Protein AF-A0A940CRK4-F1 (afdb_monomer_lite)

Sequence (196 aa):
MIDFNNLASCEKRSLTTFCDRAKALMSRRMLKNGLPKIELKETISLNPPTFECEATLPDEEEFRSFLIDLRTFISEKEPNYFYKVYNILHRKLNDKALKDKLVLVRKEFSQALKQGPISIINGTKKYTPKYIINLYLNGRYFHDDEEKRIELEELEHSLGGEAELKFIFHECARKLIKCIYILHQLIRENVNNLGF

Foldseek 3Di:
DFELVPDDPLLLQLLLVLLVLLVVLCPQPCNVVHNDDWDWDWDADVVVGDIDIDIDAPDPVSVLVNLVSLVLCCDPVHSNPVVNLLVSCLVRDPDPVVNVVSVVLVVLLVCLQADFPDWDDDPPDTQGLVNLSVLCDCCPRDPVPVVSVVVNVVSQVVVVHCSVSSNRNSRSVVSSSVSSVVSSVSCVVPYPPSPD

Radius of gyration: 19.23 Å; chains: 1; bounding box: 53×34×54 Å

Secondary structure (DSSP, 8-state):
-EEGGGS-HHHHHHHHHHHHHHHHHHTSHHHHT-SPP-EEEEEEEETTEEEEEEEE---HHHHHHHHHHHHHHH-TTSTT-HHHHHHHHHHH---HHHHHHHHHHHHHHHHHHH--SS-EEETTEEE-HHHHHHHIIIIIISS--HHHHHHHHHHHHHHTSSHHHHHHHHHHHHHHHHHHHHHHHHHHHHEETS--

Structure (mmCIF, N/CA/C/O backbone):
data_AF-A0A940CRK4-F1
#
_entry.id   AF-A0A940CRK4-F1
#
loop_
_atom_site.group_PDB
_atom_site.id
_atom_site.type_symbol
_atom_site.label_atom_id
_atom_site.label_alt_id
_atom_site.label_comp_id
_atom_site.label_asym_id
_atom_site.label_entity_id
_atom_site.label_seq_id
_atom_site.pdbx_PDB_ins_code
_atom_site.Cartn_x
_atom_site.Cartn_y
_atom_site.Cartn_z
_atom_site.occupancy
_atom_site.B_iso_or_equiv
_atom_site.auth_seq_id
_atom_site.auth_comp_id
_atom_site.auth_asym_id
_atom_site.auth_atom_id
_atom_site.pdbx_PDB_model_num
ATOM 1 N N . MET A 1 1 ? -8.865 -2.415 25.322 1.00 81.38 1 MET A N 1
ATOM 2 C CA . MET A 1 1 ? -9.887 -2.638 24.278 1.00 81.38 1 MET A CA 1
ATOM 3 C C . MET A 1 1 ? -10.569 -1.327 23.925 1.00 81.38 1 MET A C 1
ATOM 5 O O . MET A 1 1 ? -10.722 -0.477 24.794 1.00 81.38 1 MET A O 1
ATOM 9 N N . ILE A 1 2 ? -10.939 -1.174 22.659 1.00 87.50 2 ILE A N 1
ATOM 10 C CA . ILE A 1 2 ? -11.740 -0.088 22.098 1.00 87.50 2 ILE A CA 1
ATOM 11 C C . ILE A 1 2 ? -13.183 -0.590 22.026 1.00 87.50 2 ILE A C 1
ATOM 13 O O . ILE A 1 2 ? -13.457 -1.609 21.394 1.00 87.50 2 ILE A O 1
ATOM 17 N N . ASP A 1 3 ? -14.108 0.132 22.650 1.00 86.56 3 ASP A N 1
ATOM 18 C CA . ASP A 1 3 ? -15.533 -0.108 22.442 1.00 86.56 3 ASP A CA 1
ATOM 19 C C . ASP A 1 3 ? -15.970 0.553 21.130 1.00 86.56 3 ASP A C 1
ATOM 21 O O . ASP A 1 3 ? -15.962 1.784 21.013 1.00 86.56 3 ASP A O 1
ATOM 25 N N . PHE A 1 4 ? -16.336 -0.262 20.138 1.00 84.25 4 PHE A N 1
ATOM 26 C CA . PHE A 1 4 ? -16.783 0.224 18.837 1.00 84.25 4 PHE A CA 1
ATOM 27 C C . PHE A 1 4 ? -17.996 1.141 18.948 1.00 84.25 4 PHE A C 1
ATOM 29 O O . PHE A 1 4 ? -18.078 2.117 18.204 1.00 84.25 4 PHE A O 1
ATOM 36 N N . ASN A 1 5 ? -18.907 0.892 19.892 1.00 84.38 5 ASN A N 1
ATOM 37 C CA . ASN A 1 5 ? -20.134 1.674 20.025 1.00 84.38 5 ASN A CA 1
ATOM 38 C C . ASN A 1 5 ? -19.855 3.136 20.399 1.00 84.38 5 ASN A C 1
ATOM 40 O O . ASN A 1 5 ? -20.577 4.018 19.928 1.00 84.38 5 ASN A O 1
ATOM 44 N N . ASN A 1 6 ? -18.746 3.390 21.099 1.00 90.62 6 ASN A N 1
ATOM 45 C CA . ASN A 1 6 ? -18.288 4.717 21.524 1.00 90.62 6 ASN A CA 1
ATOM 46 C C . ASN A 1 6 ? -17.441 5.455 20.469 1.00 90.62 6 ASN A C 1
ATOM 48 O O . ASN A 1 6 ? -16.880 6.522 20.741 1.00 90.62 6 ASN A O 1
ATOM 52 N N . LEU A 1 7 ? -17.295 4.893 19.267 1.00 92.19 7 LEU A N 1
ATOM 53 C CA . LEU A 1 7 ? -16.639 5.562 18.147 1.00 92.19 7 LEU A CA 1
ATOM 54 C C . LEU A 1 7 ? -17.620 6.453 17.380 1.00 92.19 7 LEU A C 1
ATOM 56 O O . LEU A 1 7 ? -18.800 6.125 17.224 1.00 92.19 7 LEU A O 1
ATOM 60 N N . ALA A 1 8 ? -17.114 7.560 16.835 1.00 95.38 8 ALA A N 1
ATOM 61 C CA . ALA A 1 8 ? -17.898 8.396 15.933 1.00 95.38 8 ALA A CA 1
ATOM 62 C C . ALA A 1 8 ? -18.259 7.614 14.656 1.00 95.38 8 ALA A C 1
ATOM 64 O O . ALA A 1 8 ? -17.493 6.762 14.201 1.00 95.38 8 ALA A O 1
ATOM 65 N N . SER A 1 9 ? -19.391 7.930 14.019 1.00 93.75 9 SER A N 1
ATOM 66 C CA . SER A 1 9 ? -19.871 7.206 12.827 1.00 93.75 9 SER A CA 1
ATOM 67 C C . SER A 1 9 ? -18.843 7.159 11.688 1.00 93.75 9 SER A C 1
ATOM 69 O O . SER A 1 9 ? -18.714 6.149 10.997 1.00 93.75 9 SER A O 1
ATOM 71 N N . CYS A 1 10 ? -18.054 8.223 11.516 1.00 94.44 10 CYS A N 1
ATOM 72 C CA . CYS A 1 10 ? -16.977 8.263 10.528 1.00 94.44 10 CYS A CA 1
ATOM 73 C C . CYS A 1 10 ? -15.798 7.339 10.884 1.00 94.44 10 CYS A C 1
ATOM 75 O O . CYS A 1 10 ? -15.226 6.721 9.987 1.00 94.44 10 CYS A O 1
ATOM 77 N N . GLU A 1 11 ? -15.459 7.200 12.170 1.00 95.69 11 GLU A N 1
ATOM 78 C CA . GLU A 1 11 ? -14.431 6.270 12.650 1.00 95.69 11 GLU A CA 1
ATOM 79 C C . GLU A 1 11 ? -14.898 4.824 12.456 1.00 95.69 11 GLU A C 1
ATOM 81 O O . GLU A 1 11 ? -14.157 4.018 11.893 1.00 95.69 11 GLU A O 1
ATOM 86 N N . LYS A 1 12 ? -16.152 4.526 12.831 1.00 94.81 12 LYS A N 1
ATOM 87 C CA . LYS A 1 12 ? -16.793 3.218 12.618 1.00 94.81 12 LYS A CA 1
ATOM 88 C C . LYS A 1 12 ? -16.721 2.797 11.152 1.00 94.81 12 LYS A C 1
ATOM 90 O O . LYS A 1 12 ? -16.239 1.707 10.840 1.00 94.81 12 LYS A O 1
ATOM 95 N N . ARG A 1 13 ? -17.128 3.695 10.246 1.00 95.06 13 ARG A N 1
ATOM 96 C CA . ARG A 1 13 ? -17.063 3.476 8.794 1.00 95.06 13 ARG A CA 1
ATOM 97 C C . ARG A 1 13 ? -15.635 3.210 8.325 1.00 95.06 13 ARG A C 1
ATOM 99 O O . ARG A 1 13 ? -15.428 2.282 7.548 1.00 95.06 13 ARG A O 1
ATOM 106 N N . SER A 1 14 ? -14.660 3.995 8.784 1.00 96.31 14 SER A N 1
ATOM 107 C CA . SER A 1 14 ? -13.254 3.818 8.408 1.00 96.31 14 SER A CA 1
ATOM 108 C C . SER A 1 14 ? -12.688 2.467 8.850 1.00 96.31 14 SER A C 1
ATOM 110 O O . SER A 1 14 ? -12.066 1.793 8.033 1.00 96.31 14 SER A O 1
ATOM 112 N N . LEU A 1 15 ? -12.927 2.048 10.098 1.00 96.50 15 LEU A N 1
ATOM 113 C CA . LEU A 1 15 ? -12.447 0.755 10.603 1.00 96.50 15 LEU A CA 1
ATOM 114 C C . LEU A 1 15 ? -13.103 -0.421 9.872 1.00 96.50 15 LEU A C 1
ATOM 116 O O . LEU A 1 15 ? -12.400 -1.319 9.419 1.00 96.50 15 LEU A O 1
ATOM 120 N N . THR A 1 16 ? -14.425 -0.371 9.690 1.00 95.62 16 THR A N 1
ATOM 121 C CA . THR A 1 16 ? -15.183 -1.419 8.984 1.00 95.62 16 THR A CA 1
ATOM 122 C C . THR A 1 16 ? -14.702 -1.550 7.540 1.00 95.62 16 THR A C 1
ATOM 124 O O . THR A 1 16 ? -14.254 -2.615 7.126 1.00 95.62 16 THR A O 1
ATOM 127 N N . THR A 1 17 ? -14.657 -0.430 6.804 1.00 96.44 17 THR A N 1
ATOM 128 C CA . THR A 1 17 ? -14.215 -0.430 5.398 1.00 96.44 17 THR A CA 1
ATOM 129 C C . THR A 1 17 ? -12.773 -0.915 5.267 1.00 96.44 17 THR A C 1
ATOM 131 O O . THR A 1 17 ? -12.445 -1.624 4.321 1.00 96.44 17 THR A O 1
ATOM 134 N N . PHE A 1 18 ? -11.895 -0.550 6.206 1.00 97.75 18 PHE A N 1
ATOM 135 C CA . PHE A 1 18 ? -10.520 -1.038 6.206 1.00 97.75 18 PHE A CA 1
ATOM 136 C C . PHE A 1 18 ? -10.455 -2.548 6.386 1.00 97.75 18 PHE A C 1
ATOM 138 O O . PHE A 1 18 ? -9.732 -3.199 5.640 1.00 97.75 18 PHE A O 1
ATOM 145 N N . CYS A 1 19 ? -11.211 -3.108 7.330 1.00 96.50 19 CYS A N 1
ATOM 146 C CA . CYS A 1 19 ? -11.249 -4.548 7.550 1.00 96.50 19 CYS A CA 1
ATOM 147 C C . CYS A 1 19 ? -11.785 -5.306 6.336 1.00 96.50 19 CYS A C 1
ATOM 149 O O . CYS A 1 19 ? -11.149 -6.265 5.899 1.00 96.50 19 CYS A O 1
ATOM 151 N N . ASP A 1 20 ? -12.884 -4.845 5.746 1.00 95.81 20 ASP A N 1
ATOM 152 C CA . ASP A 1 20 ? -13.469 -5.480 4.563 1.00 95.81 20 ASP A CA 1
ATOM 153 C C . ASP A 1 20 ? -12.502 -5.449 3.379 1.00 95.81 20 ASP A C 1
ATOM 155 O O . ASP A 1 20 ? -12.251 -6.469 2.734 1.00 95.81 20 ASP A O 1
ATOM 159 N N . ARG A 1 21 ? -11.875 -4.293 3.132 1.00 96.62 21 ARG A N 1
ATOM 160 C CA . ARG A 1 21 ? -10.876 -4.149 2.068 1.00 96.62 21 ARG A CA 1
ATOM 161 C C . ARG A 1 21 ? -9.616 -4.956 2.356 1.00 96.62 21 ARG A C 1
ATOM 163 O O . ARG A 1 21 ? -9.032 -5.498 1.424 1.00 96.62 21 ARG A O 1
ATOM 170 N N . ALA A 1 22 ? -9.186 -5.053 3.614 1.00 96.12 22 ALA A N 1
ATOM 171 C CA . ALA A 1 22 ? -7.990 -5.804 3.986 1.00 96.12 22 ALA A CA 1
ATOM 172 C C . ALA A 1 22 ? -8.217 -7.304 3.776 1.00 96.12 22 ALA A C 1
ATOM 174 O O . ALA A 1 22 ? -7.366 -7.972 3.190 1.00 96.12 22 ALA A O 1
ATOM 175 N N . LYS A 1 23 ? -9.395 -7.812 4.162 1.00 94.12 23 LYS A N 1
ATOM 176 C CA . LYS A 1 23 ? -9.830 -9.182 3.861 1.00 94.12 23 LYS A CA 1
ATOM 177 C C . LYS A 1 23 ? -9.881 -9.433 2.354 1.00 94.12 23 LYS A C 1
ATOM 179 O O . LYS A 1 23 ? -9.325 -10.427 1.894 1.00 94.12 23 LYS A O 1
ATOM 184 N N . ALA A 1 24 ? -10.496 -8.528 1.588 1.00 93.19 24 ALA A N 1
ATOM 185 C CA . ALA A 1 24 ? -10.575 -8.643 0.133 1.00 93.19 24 ALA A CA 1
ATOM 186 C C . ALA A 1 24 ? -9.176 -8.709 -0.503 1.00 93.19 24 ALA A C 1
ATOM 188 O O . ALA A 1 24 ? -8.898 -9.648 -1.250 1.00 93.19 24 ALA A O 1
ATOM 189 N N . LEU A 1 25 ? -8.274 -7.798 -0.119 1.00 93.25 25 LEU A N 1
ATOM 190 C CA . LEU A 1 25 ? -6.882 -7.779 -0.570 1.00 93.25 25 LEU A CA 1
ATOM 191 C C . LEU A 1 25 ? -6.182 -9.113 -0.263 1.00 93.25 25 LEU A C 1
ATOM 193 O O . LEU A 1 25 ? -5.652 -9.748 -1.169 1.00 93.25 25 LEU A O 1
ATOM 197 N N . MET A 1 26 ? -6.240 -9.583 0.989 1.00 90.75 26 MET A N 1
ATOM 198 C CA . MET A 1 26 ? -5.624 -10.850 1.426 1.00 90.75 26 MET A CA 1
ATOM 199 C C . MET A 1 26 ? -6.222 -12.087 0.745 1.00 90.75 26 MET A C 1
ATOM 201 O O . MET A 1 26 ? -5.562 -13.118 0.648 1.00 90.75 26 MET A O 1
ATOM 205 N N . SER A 1 27 ? -7.465 -12.002 0.269 1.00 90.94 27 SER A N 1
ATOM 206 C CA . SER A 1 27 ? -8.142 -13.106 -0.412 1.00 90.94 27 SER A CA 1
ATOM 207 C C . SER A 1 27 ? -7.751 -13.263 -1.886 1.00 90.94 27 SER A C 1
ATOM 209 O O . SER A 1 27 ? -8.113 -14.275 -2.501 1.00 90.94 27 SER A O 1
ATOM 211 N N . ARG A 1 28 ? -7.020 -12.293 -2.454 1.00 88.19 28 ARG A N 1
ATOM 212 C CA . ARG A 1 28 ? -6.561 -12.331 -3.847 1.00 88.19 28 ARG A CA 1
ATOM 213 C C . ARG A 1 28 ? -5.630 -13.513 -4.080 1.00 88.19 28 ARG A C 1
ATOM 215 O O . ARG A 1 28 ? -4.798 -13.840 -3.236 1.00 88.19 28 ARG A O 1
ATOM 222 N N . ARG A 1 29 ? -5.738 -14.122 -5.263 1.00 84.06 29 ARG A N 1
ATOM 223 C CA . ARG A 1 29 ? -4.896 -15.250 -5.690 1.00 84.06 29 ARG A CA 1
ATOM 224 C C . ARG A 1 29 ? -3.405 -14.929 -5.561 1.00 84.06 29 ARG A C 1
ATOM 226 O O . ARG A 1 29 ? -2.679 -15.704 -4.945 1.00 84.06 29 ARG A O 1
ATOM 233 N N . MET A 1 30 ? -3.024 -13.732 -6.009 1.00 81.31 30 MET A N 1
ATOM 234 C CA . MET A 1 30 ? -1.679 -13.167 -5.890 1.00 81.31 30 MET A CA 1
ATOM 235 C C . MET A 1 30 ? -1.140 -13.137 -4.447 1.00 81.31 30 MET A C 1
ATOM 237 O O . MET A 1 30 ? 0.064 -13.149 -4.257 1.00 81.31 30 MET A O 1
ATOM 241 N N . LEU A 1 31 ? -1.986 -13.083 -3.410 1.00 84.00 31 LEU A N 1
ATOM 242 C CA . LEU A 1 31 ? -1.531 -13.129 -2.011 1.00 84.00 31 LEU A CA 1
ATOM 243 C C . LEU A 1 31 ? -1.711 -14.503 -1.365 1.00 84.00 31 LEU A C 1
ATOM 245 O O . LEU A 1 31 ? -0.895 -14.885 -0.528 1.00 84.00 31 LEU A O 1
ATOM 249 N N . LYS A 1 32 ? -2.734 -15.266 -1.766 1.00 81.75 32 LYS A N 1
ATOM 250 C CA . LYS A 1 32 ? -2.989 -16.624 -1.260 1.00 81.75 32 LYS A CA 1
ATOM 251 C C . LYS A 1 32 ? -1.839 -17.587 -1.541 1.00 81.75 32 LYS A C 1
ATOM 253 O O . LYS A 1 32 ? -1.526 -18.409 -0.688 1.00 81.75 32 LYS A O 1
ATOM 258 N N . ASN A 1 33 ? -1.200 -17.450 -2.698 1.00 73.94 33 ASN A N 1
ATOM 259 C CA . ASN A 1 33 ? -0.053 -18.273 -3.086 1.00 73.94 33 ASN A CA 1
ATOM 260 C C . ASN A 1 33 ? 1.294 -17.646 -2.673 1.00 73.94 33 ASN A C 1
ATOM 262 O O . ASN A 1 33 ? 2.350 -18.131 -3.072 1.00 73.94 33 ASN A O 1
ATOM 266 N N . GLY A 1 34 ? 1.256 -16.570 -1.876 1.00 73.00 34 GLY A N 1
ATOM 267 C CA . GLY A 1 34 ? 2.373 -15.646 -1.704 1.00 73.00 34 GLY A CA 1
ATOM 268 C C . GLY A 1 34 ? 2.488 -14.691 -2.893 1.00 73.00 34 GLY A C 1
ATOM 269 O O . GLY A 1 34 ? 2.110 -15.041 -4.009 1.00 73.00 34 GLY A O 1
ATOM 270 N N . LEU A 1 35 ? 3.004 -13.479 -2.646 1.00 75.31 35 LEU A N 1
ATOM 271 C CA . LEU A 1 35 ? 3.277 -12.523 -3.722 1.00 75.31 35 LEU A CA 1
ATOM 272 C C . LEU A 1 35 ? 4.127 -13.211 -4.812 1.00 75.31 35 LEU A C 1
ATOM 274 O O . LEU A 1 35 ? 5.152 -13.800 -4.455 1.00 75.31 35 LEU A O 1
ATOM 278 N N . PRO A 1 36 ? 3.746 -13.133 -6.104 1.00 72.56 36 PRO A N 1
ATOM 279 C CA . PRO A 1 36 ? 4.482 -13.743 -7.203 1.00 72.56 36 PRO A CA 1
ATOM 280 C C . PRO A 1 36 ? 5.933 -13.308 -7.156 1.00 72.56 36 PRO A C 1
ATOM 282 O O . PRO A 1 36 ? 6.209 -12.108 -7.125 1.00 72.56 36 PRO A O 1
ATOM 285 N N . LYS A 1 37 ? 6.850 -14.275 -7.127 1.00 73.19 37 LYS A N 1
ATOM 286 C CA . LYS A 1 37 ? 8.277 -13.978 -7.167 1.00 73.19 37 LYS A CA 1
ATOM 287 C C . LYS A 1 37 ? 8.577 -13.234 -8.461 1.00 73.19 37 LYS A C 1
ATOM 289 O O . LYS A 1 37 ? 8.268 -13.736 -9.536 1.00 73.19 37 LYS A O 1
ATOM 294 N N . ILE A 1 38 ? 9.168 -12.051 -8.330 1.00 80.19 38 ILE A N 1
ATOM 295 C CA . ILE A 1 38 ? 9.824 -11.396 -9.453 1.00 80.19 38 ILE A CA 1
ATOM 296 C C . ILE A 1 38 ? 11.262 -11.884 -9.446 1.00 80.19 38 ILE A C 1
ATOM 298 O O . ILE A 1 38 ? 11.995 -11.644 -8.485 1.00 80.19 38 ILE A O 1
ATOM 302 N N . GLU A 1 39 ? 11.627 -12.615 -10.488 1.00 79.00 39 GLU A N 1
ATOM 303 C CA . GLU A 1 39 ? 12.981 -13.122 -10.684 1.00 79.00 39 GLU A CA 1
ATOM 304 C C . GLU A 1 39 ? 13.625 -12.299 -11.793 1.00 79.00 39 GLU A C 1
ATOM 306 O O . GLU A 1 39 ? 13.086 -12.235 -12.893 1.00 79.00 39 GLU A O 1
ATOM 311 N N . LEU A 1 40 ? 14.739 -11.641 -11.470 1.00 80.62 40 LEU A N 1
ATOM 312 C CA . LEU A 1 40 ? 15.590 -10.915 -12.407 1.00 80.62 40 LEU A CA 1
ATOM 313 C C . LEU A 1 40 ? 16.867 -11.730 -12.589 1.00 80.62 40 LEU A C 1
ATOM 315 O O . LEU A 1 40 ? 17.545 -12.044 -11.605 1.00 80.62 40 LEU A O 1
ATOM 319 N N . LYS A 1 41 ? 17.183 -12.087 -13.829 1.00 82.44 41 LYS A N 1
ATOM 320 C CA . LYS A 1 41 ? 18.394 -12.814 -14.196 1.00 82.44 41 LYS A CA 1
ATOM 321 C C . LYS A 1 41 ? 19.178 -11.982 -15.198 1.00 82.44 41 LYS A C 1
ATOM 323 O O . LYS A 1 41 ? 18.777 -11.841 -16.347 1.00 82.44 41 LYS A O 1
ATOM 328 N N . GLU A 1 42 ? 20.314 -11.471 -14.748 1.00 82.75 42 GLU A N 1
ATOM 329 C CA . GLU A 1 42 ? 21.253 -10.711 -15.567 1.00 82.75 42 GLU A CA 1
ATOM 330 C C . GLU A 1 42 ? 22.403 -11.627 -16.001 1.00 82.75 42 GLU A C 1
ATOM 332 O O . GLU A 1 42 ? 23.061 -12.261 -15.172 1.00 82.75 42 GLU A O 1
ATOM 337 N N . THR A 1 43 ? 22.645 -11.708 -17.306 1.00 84.62 43 THR A N 1
ATOM 338 C CA . THR A 1 43 ? 23.745 -12.466 -17.903 1.00 84.62 43 THR A CA 1
ATOM 339 C C . THR A 1 43 ? 24.684 -11.493 -18.597 1.00 84.62 43 THR A C 1
ATOM 341 O O . THR A 1 43 ? 24.287 -10.758 -19.497 1.00 84.62 43 THR A O 1
ATOM 344 N N . ILE A 1 44 ? 25.948 -11.494 -18.175 1.00 88.25 44 ILE A N 1
ATOM 345 C CA . ILE A 1 44 ? 27.010 -10.686 -18.775 1.00 88.25 44 ILE A CA 1
ATOM 346 C C . ILE A 1 44 ? 27.963 -11.637 -19.492 1.00 88.25 44 ILE A C 1
ATOM 348 O O . ILE A 1 44 ? 28.642 -12.433 -18.841 1.00 88.25 44 ILE A O 1
ATOM 352 N N . SER A 1 45 ? 28.043 -11.550 -20.819 1.00 87.38 45 SER A N 1
ATOM 353 C CA . SER A 1 45 ? 29.138 -12.159 -21.581 1.00 87.38 45 SER A CA 1
ATOM 354 C C . SER A 1 45 ? 30.157 -11.087 -21.920 1.00 87.38 45 SER A C 1
ATOM 356 O O . SER A 1 45 ? 29.790 -9.959 -22.228 1.00 87.38 45 SER A O 1
ATOM 358 N N . LEU A 1 46 ? 31.443 -11.428 -21.869 1.00 90.56 46 LEU A N 1
ATOM 359 C CA . LEU A 1 46 ? 32.524 -10.492 -22.187 1.00 90.56 46 LEU A CA 1
ATOM 360 C C . LEU A 1 46 ? 33.037 -10.644 -23.626 1.00 90.56 46 LEU A C 1
ATOM 362 O O . LEU A 1 46 ? 33.726 -9.751 -24.105 1.00 90.56 46 LEU A O 1
ATOM 366 N N . ASN A 1 47 ? 32.703 -11.740 -24.321 1.00 85.44 47 ASN A N 1
ATOM 367 C CA . ASN A 1 47 ? 33.208 -12.053 -25.663 1.00 85.44 47 ASN A CA 1
ATOM 368 C C . ASN A 1 47 ? 32.152 -12.797 -26.513 1.00 85.44 47 ASN A C 1
ATOM 370 O O . ASN A 1 47 ? 32.090 -14.026 -26.444 1.00 85.44 47 ASN A O 1
ATOM 374 N N . PRO A 1 48 ? 31.352 -12.098 -27.341 1.00 83.38 48 PRO A N 1
ATOM 375 C CA . PRO A 1 48 ? 31.246 -10.640 -27.446 1.00 83.38 48 PRO A CA 1
ATOM 376 C C . PRO A 1 48 ? 30.624 -10.017 -26.181 1.00 83.38 48 PRO A C 1
ATOM 378 O O . PRO A 1 48 ? 29.887 -10.707 -25.471 1.00 83.38 48 PRO A O 1
ATOM 381 N N . PRO A 1 49 ? 30.898 -8.731 -25.889 1.00 85.44 49 PRO A N 1
ATOM 382 C CA . PRO A 1 49 ? 30.280 -8.039 -24.768 1.00 85.44 49 PRO A CA 1
ATOM 383 C C . PRO A 1 49 ? 28.766 -7.967 -24.980 1.00 85.44 49 PRO A C 1
ATOM 385 O O . PRO A 1 49 ? 28.290 -7.275 -25.879 1.00 85.44 49 PRO A O 1
ATOM 388 N N . THR A 1 50 ? 28.016 -8.705 -24.169 1.00 85.56 50 THR A N 1
ATOM 389 C CA . THR A 1 50 ? 26.550 -8.709 -24.181 1.00 85.56 50 THR A CA 1
ATOM 390 C C . THR A 1 50 ? 26.030 -8.632 -22.754 1.00 85.56 50 THR A C 1
ATOM 392 O O . THR A 1 50 ? 26.644 -9.157 -21.822 1.00 85.56 50 THR A O 1
ATOM 395 N N . PHE A 1 51 ? 24.912 -7.932 -22.597 1.00 81.88 51 PHE A N 1
ATOM 396 C CA . PHE A 1 51 ? 24.146 -7.846 -21.364 1.00 81.88 51 PHE A CA 1
ATOM 397 C C . PHE A 1 51 ? 22.728 -8.305 -21.693 1.00 81.88 51 PHE A C 1
ATOM 399 O O . PHE A 1 51 ? 22.040 -7.660 -22.483 1.00 81.88 51 PHE A O 1
ATOM 406 N N . GLU A 1 52 ? 22.320 -9.433 -21.129 1.00 82.00 52 GLU A N 1
ATOM 407 C CA . GLU A 1 52 ? 20.976 -9.983 -21.282 1.00 82.00 52 GLU A CA 1
ATOM 408 C C . GLU A 1 52 ? 20.276 -9.940 -19.926 1.00 82.00 52 GLU A C 1
ATOM 410 O O . GLU A 1 52 ? 20.831 -10.391 -18.925 1.00 82.00 52 GLU A O 1
ATOM 415 N N . CYS A 1 53 ? 19.059 -9.404 -19.887 1.00 79.00 53 CYS A N 1
ATOM 416 C CA . CYS A 1 53 ? 18.216 -9.406 -18.699 1.00 79.00 53 CYS A CA 1
ATOM 417 C C . CYS A 1 53 ? 16.948 -10.209 -18.997 1.00 79.00 53 CYS A C 1
ATOM 419 O O . CYS A 1 53 ? 16.206 -9.893 -19.927 1.00 79.00 53 CYS A O 1
ATOM 421 N N . GLU A 1 54 ? 16.707 -11.257 -18.216 1.00 83.88 54 GLU A N 1
ATOM 422 C CA . GLU A 1 54 ? 15.476 -12.041 -18.241 1.00 83.88 54 GLU A CA 1
ATOM 423 C C . GLU A 1 54 ? 14.696 -11.767 -16.954 1.00 83.88 54 GLU A C 1
ATOM 425 O O . GLU A 1 54 ? 15.241 -11.872 -15.852 1.00 83.88 54 GLU A O 1
ATOM 430 N N . ALA A 1 55 ? 13.409 -11.445 -17.082 1.00 85.06 55 ALA A N 1
ATOM 431 C CA . ALA A 1 55 ? 12.542 -11.174 -15.945 1.00 85.06 55 ALA A CA 1
ATOM 432 C C . ALA A 1 55 ? 11.306 -12.076 -15.952 1.00 85.06 55 ALA A C 1
ATOM 434 O O . ALA A 1 55 ? 10.595 -12.164 -16.952 1.00 85.06 55 ALA A O 1
ATOM 435 N N . THR A 1 56 ? 11.002 -12.693 -14.810 1.00 86.69 56 THR A N 1
ATOM 436 C CA . THR A 1 56 ? 9.700 -13.332 -14.579 1.00 86.69 56 THR A CA 1
ATOM 437 C C . THR A 1 56 ? 8.787 -12.339 -13.876 1.00 86.69 56 THR A C 1
ATOM 439 O O . THR A 1 56 ? 9.044 -11.950 -12.735 1.00 86.69 56 THR A O 1
ATOM 442 N N . LEU A 1 57 ? 7.727 -11.916 -14.561 1.00 86.06 57 LEU A N 1
ATOM 443 C CA . LEU A 1 57 ? 6.775 -10.921 -14.072 1.00 86.06 57 LEU A CA 1
ATOM 444 C C . LEU A 1 57 ? 5.452 -11.574 -13.652 1.00 86.06 57 LEU A C 1
ATOM 446 O O . LEU A 1 57 ? 5.101 -12.639 -14.165 1.00 86.06 57 LEU A O 1
ATOM 450 N N . PRO A 1 58 ? 4.707 -10.962 -12.710 1.00 85.00 58 PRO A N 1
ATOM 451 C CA . PRO A 1 58 ? 3.348 -11.399 -12.419 1.00 85.00 58 PRO A CA 1
ATOM 452 C C . PRO A 1 58 ? 2.459 -11.257 -13.657 1.00 85.00 58 PRO A C 1
ATOM 454 O O . PRO A 1 58 ? 2.695 -10.392 -14.501 1.00 85.00 58 PRO A O 1
ATOM 457 N N . ASP A 1 59 ? 1.401 -12.067 -13.707 1.00 89.06 59 ASP A N 1
ATOM 458 C CA . ASP A 1 59 ? 0.324 -11.882 -14.674 1.00 89.06 59 ASP A CA 1
ATOM 459 C C . ASP A 1 59 ? -0.226 -10.447 -14.604 1.00 89.06 59 ASP A C 1
ATOM 461 O O . ASP A 1 59 ? -0.435 -9.891 -13.519 1.00 89.06 59 ASP A O 1
ATOM 465 N N . GLU A 1 60 ? -0.435 -9.844 -15.771 1.00 89.31 60 GLU A N 1
ATOM 466 C CA . GLU A 1 60 ? -0.760 -8.425 -15.893 1.00 89.31 60 GLU A CA 1
ATOM 467 C C . GLU A 1 60 ? -2.149 -8.099 -15.322 1.00 89.31 60 GLU A C 1
ATOM 469 O O . GLU A 1 60 ? -2.336 -7.069 -14.664 1.00 89.31 60 GLU A O 1
ATOM 474 N N . GLU A 1 61 ? -3.126 -8.992 -15.503 1.00 90.12 61 GLU A N 1
ATOM 475 C CA . GLU A 1 61 ? -4.469 -8.813 -14.951 1.00 90.12 61 GLU A CA 1
ATOM 476 C C . GLU A 1 61 ? -4.472 -8.977 -13.427 1.00 90.12 61 GLU A C 1
ATOM 478 O O . GLU A 1 61 ? -5.137 -8.205 -12.715 1.00 90.12 61 GLU A O 1
ATOM 483 N N . GLU A 1 62 ? -3.704 -9.937 -12.903 1.00 88.44 62 GLU A N 1
ATOM 484 C CA . GLU A 1 62 ? -3.506 -10.104 -11.461 1.00 88.44 62 GLU A CA 1
ATOM 485 C C . GLU A 1 62 ? -2.814 -8.882 -10.845 1.00 88.44 62 GLU A C 1
ATOM 487 O O . GLU A 1 62 ? -3.266 -8.372 -9.811 1.00 88.44 62 GLU A O 1
ATOM 492 N N . PHE A 1 63 ? -1.769 -8.368 -11.496 1.00 88.88 63 PHE A N 1
ATOM 493 C CA . PHE A 1 63 ? -1.031 -7.185 -11.063 1.00 88.88 63 PHE A CA 1
ATOM 494 C C . PHE A 1 63 ? -1.914 -5.935 -11.033 1.00 88.88 63 PHE A C 1
ATOM 496 O O . PHE A 1 63 ? -1.988 -5.235 -10.013 1.00 88.88 63 PHE A O 1
ATOM 503 N N . ARG A 1 64 ? -2.661 -5.691 -12.116 1.00 90.69 64 ARG A N 1
ATOM 504 C CA . ARG A 1 64 ? -3.639 -4.602 -12.200 1.00 90.69 64 ARG A CA 1
ATOM 505 C C . ARG A 1 64 ? -4.686 -4.721 -11.098 1.00 90.69 64 ARG A C 1
ATOM 507 O O . ARG A 1 64 ? -4.951 -3.750 -10.387 1.00 90.69 64 ARG A O 1
ATOM 514 N N . SER A 1 65 ? -5.260 -5.908 -10.918 1.00 89.94 65 SER A N 1
ATOM 515 C CA . SER A 1 65 ? -6.280 -6.163 -9.893 1.00 89.94 65 SER A CA 1
ATOM 516 C C . SER A 1 65 ? -5.759 -5.916 -8.479 1.00 89.94 65 SER A C 1
ATOM 518 O O . SER A 1 65 ? -6.456 -5.337 -7.643 1.00 89.94 65 SER A O 1
ATOM 520 N N . PHE A 1 66 ? -4.518 -6.314 -8.211 1.00 90.44 66 PHE A N 1
ATOM 521 C CA . PHE A 1 66 ? -3.852 -6.058 -6.942 1.00 90.44 66 PHE A CA 1
ATOM 522 C C . PHE A 1 66 ? -3.651 -4.558 -6.686 1.00 90.44 66 PHE A C 1
ATOM 524 O O . PHE A 1 66 ? -3.958 -4.064 -5.597 1.00 90.44 66 PHE A O 1
ATOM 531 N N . LEU A 1 67 ? -3.191 -3.818 -7.697 1.00 90.06 67 LEU A N 1
ATOM 532 C CA . LEU A 1 67 ? -3.009 -2.368 -7.633 1.00 90.06 67 LEU A CA 1
ATOM 533 C C . LEU A 1 67 ? -4.311 -1.619 -7.319 1.00 90.06 67 LEU A C 1
ATOM 535 O O . LEU A 1 67 ? -4.284 -0.679 -6.518 1.00 90.06 67 LEU A O 1
ATOM 539 N N . ILE A 1 68 ? -5.442 -2.050 -7.897 1.00 89.56 68 ILE A N 1
ATOM 540 C CA . ILE A 1 68 ? -6.782 -1.504 -7.604 1.00 89.56 68 ILE A CA 1
ATOM 541 C C . ILE A 1 68 ? -7.062 -1.540 -6.106 1.00 89.56 68 ILE A C 1
ATOM 543 O O . ILE A 1 68 ? -7.401 -0.512 -5.511 1.00 89.56 68 ILE A O 1
ATOM 547 N N . ASP A 1 69 ? -6.893 -2.701 -5.484 1.00 92.81 69 ASP A N 1
ATOM 548 C CA . ASP A 1 69 ? -7.202 -2.855 -4.068 1.00 92.81 69 ASP A CA 1
ATOM 549 C C . ASP A 1 69 ? -6.190 -2.117 -3.192 1.00 92.81 69 ASP A C 1
ATOM 551 O O . ASP A 1 69 ? -6.576 -1.399 -2.262 1.00 92.81 69 ASP A O 1
ATOM 555 N N . LEU A 1 70 ? -4.896 -2.241 -3.508 1.00 93.12 70 LEU A N 1
ATOM 556 C CA . LEU A 1 70 ? -3.821 -1.618 -2.741 1.00 93.12 70 LEU A CA 1
ATOM 557 C C . LEU A 1 70 ? -3.948 -0.087 -2.721 1.00 93.12 70 LEU A C 1
ATOM 559 O O . LEU A 1 70 ? -3.745 0.531 -1.670 1.00 93.12 70 LEU A O 1
ATOM 563 N N . ARG A 1 71 ? -4.339 0.532 -3.845 1.00 92.75 71 ARG A N 1
ATOM 564 C CA . ARG A 1 71 ? -4.528 1.989 -3.972 1.00 92.75 71 ARG A CA 1
ATOM 565 C C . ARG A 1 71 ? -5.410 2.555 -2.865 1.00 92.75 71 ARG A C 1
ATOM 567 O O . ARG A 1 71 ? -5.116 3.633 -2.341 1.00 92.75 71 ARG A O 1
ATOM 574 N N . THR A 1 72 ? -6.467 1.837 -2.494 1.00 94.75 72 THR A N 1
ATOM 575 C CA . THR A 1 72 ? -7.452 2.320 -1.515 1.00 94.75 72 THR A CA 1
ATOM 576 C C . THR A 1 72 ? -6.849 2.551 -0.122 1.00 94.75 72 THR A C 1
ATOM 578 O O . THR A 1 72 ? -7.315 3.399 0.631 1.00 94.75 72 THR A O 1
ATOM 581 N N . PHE A 1 73 ? -5.748 1.868 0.205 1.00 97.00 73 PHE A N 1
ATOM 582 C CA . PHE A 1 73 ? -5.025 2.048 1.467 1.00 97.00 73 PHE A CA 1
ATOM 583 C C . PHE A 1 73 ? -4.011 3.194 1.436 1.00 97.00 73 PHE A C 1
ATOM 585 O O . PHE A 1 73 ? -3.571 3.653 2.492 1.00 97.00 73 PHE A O 1
ATOM 592 N N . ILE A 1 74 ? -3.624 3.651 0.245 1.00 94.75 74 ILE A N 1
ATOM 593 C CA . ILE A 1 74 ? -2.578 4.663 0.034 1.00 94.75 74 ILE A CA 1
ATOM 594 C C . ILE A 1 74 ? -3.188 6.042 -0.257 1.00 94.75 74 ILE A C 1
ATOM 596 O O . ILE A 1 74 ? -2.557 7.061 0.024 1.00 94.75 74 ILE A O 1
ATOM 600 N N . SER A 1 75 ? -4.401 6.101 -0.808 1.00 92.62 75 SER A N 1
ATOM 601 C CA . SER A 1 75 ? -5.041 7.363 -1.189 1.00 92.62 75 SER A CA 1
ATOM 602 C C . SER A 1 75 ? -5.749 8.043 -0.013 1.00 92.62 75 SER A C 1
ATOM 604 O O . SER A 1 75 ? -6.603 7.451 0.635 1.00 92.62 75 SER A O 1
ATOM 606 N N . GLU A 1 76 ? -5.433 9.316 0.237 1.00 94.44 76 GLU A N 1
ATOM 607 C CA . GLU A 1 76 ? -5.922 10.087 1.396 1.00 94.44 76 GLU A CA 1
ATOM 608 C C . GLU A 1 76 ? -7.437 10.308 1.426 1.00 94.44 76 GLU A C 1
ATOM 610 O O . GLU A 1 76 ? -8.027 10.447 2.499 1.00 94.44 76 GLU A O 1
ATOM 615 N N . LYS A 1 77 ? -8.071 10.340 0.249 1.00 93.62 77 LYS A N 1
ATOM 616 C CA . LYS A 1 77 ? -9.515 10.568 0.109 1.00 93.62 77 LYS A CA 1
ATOM 617 C C . LYS A 1 77 ? -10.339 9.342 0.513 1.00 93.62 77 LYS A C 1
ATOM 619 O O . LYS A 1 77 ? -11.540 9.463 0.746 1.00 93.62 77 LYS A O 1
ATOM 624 N N . GLU A 1 78 ? -9.702 8.180 0.619 1.00 94.50 78 GLU A N 1
ATOM 625 C CA . GLU A 1 78 ? -10.381 6.918 0.867 1.00 94.50 78 GLU A CA 1
ATOM 626 C C . GLU A 1 78 ? -10.674 6.715 2.361 1.00 94.50 78 GLU A C 1
ATOM 628 O O . GLU A 1 78 ? -9.863 7.046 3.237 1.00 94.50 78 GLU A O 1
ATOM 633 N N . PRO A 1 79 ? -11.834 6.137 2.712 1.00 93.50 79 PRO A N 1
ATOM 634 C CA . PRO A 1 79 ? -12.186 5.880 4.104 1.00 93.50 79 PRO A CA 1
ATOM 635 C C . PRO A 1 79 ? -11.234 4.888 4.783 1.00 93.50 79 PRO A C 1
ATOM 637 O O . PRO A 1 79 ? -11.038 4.997 5.996 1.00 93.50 79 PRO A O 1
ATOM 640 N N . ASN A 1 80 ? -10.639 3.965 4.025 1.00 95.50 80 ASN A N 1
ATOM 641 C CA . ASN A 1 80 ? -9.664 2.975 4.482 1.00 95.50 80 ASN A CA 1
ATOM 642 C C . ASN A 1 80 ? -8.205 3.408 4.268 1.00 95.50 80 ASN A C 1
ATOM 644 O O . ASN A 1 80 ? -7.301 2.573 4.317 1.00 95.50 80 ASN A O 1
ATOM 648 N N . TYR A 1 81 ? -7.955 4.705 4.078 1.00 97.81 81 TYR A N 1
ATOM 649 C CA . TYR A 1 81 ? -6.600 5.233 4.052 1.00 97.81 81 TYR A CA 1
ATOM 650 C C . TYR A 1 81 ? -5.823 4.823 5.313 1.00 97.81 81 TYR A C 1
ATOM 652 O O . TYR A 1 81 ? -6.267 5.065 6.443 1.00 97.81 81 T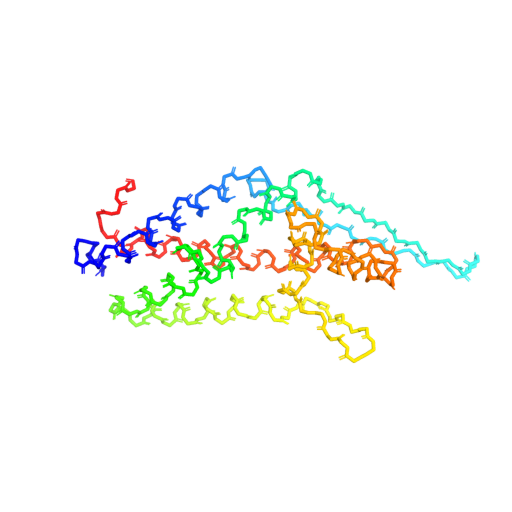YR A O 1
ATOM 660 N N . PHE A 1 82 ? -4.637 4.240 5.129 1.00 98.31 82 PHE A N 1
ATOM 661 C CA . PHE A 1 82 ? -3.834 3.654 6.202 1.00 98.31 82 PHE A CA 1
ATOM 662 C C . PHE A 1 82 ? -3.624 4.617 7.377 1.00 98.31 82 PHE A C 1
ATOM 664 O O . PHE A 1 82 ? -3.877 4.262 8.529 1.00 98.31 82 PHE A O 1
ATOM 671 N N . TYR A 1 83 ? -3.211 5.860 7.107 1.00 98.12 83 TYR A N 1
ATOM 672 C CA . TYR A 1 83 ? -2.909 6.813 8.179 1.00 98.12 83 TYR A CA 1
ATOM 673 C C . TYR A 1 83 ? -4.162 7.276 8.925 1.00 98.12 83 TYR A C 1
ATOM 675 O O . TYR A 1 83 ? -4.087 7.573 10.117 1.00 98.12 83 TYR A O 1
ATOM 683 N N . LYS A 1 84 ? -5.323 7.297 8.261 1.00 97.88 84 LYS A N 1
ATOM 684 C CA . LYS A 1 84 ? -6.600 7.610 8.910 1.00 97.88 84 LYS A CA 1
ATOM 685 C C . LYS A 1 84 ? -6.947 6.546 9.948 1.00 97.88 84 LYS A C 1
ATOM 687 O O . LYS A 1 84 ? -7.241 6.880 11.093 1.00 97.88 84 LYS A O 1
ATOM 692 N N . VAL A 1 85 ? -6.834 5.275 9.570 1.00 98.12 85 VAL A N 1
ATOM 693 C CA . VAL A 1 85 ? -7.086 4.130 10.456 1.00 98.12 85 VAL A CA 1
ATOM 694 C C . VAL A 1 85 ? -6.051 4.045 11.574 1.00 98.12 85 VAL A C 1
ATOM 696 O O . VAL A 1 85 ? -6.425 3.922 12.740 1.00 98.12 85 VAL A O 1
ATOM 699 N N . TYR A 1 86 ? -4.767 4.213 11.249 1.00 98.19 86 TYR A N 1
ATOM 700 C CA . TYR A 1 86 ? -3.697 4.329 12.241 1.00 98.19 86 TYR A CA 1
ATOM 701 C C . TYR A 1 86 ? -4.021 5.394 13.300 1.00 98.19 86 TYR A C 1
ATOM 703 O O . TYR A 1 86 ? -3.915 5.120 14.493 1.00 98.19 86 TYR A O 1
ATOM 711 N N . ASN A 1 87 ? -4.442 6.595 12.884 1.00 98.12 87 ASN A N 1
ATOM 712 C CA . ASN A 1 87 ? -4.714 7.699 13.807 1.00 98.12 87 ASN A CA 1
ATOM 713 C C . ASN A 1 87 ? -5.883 7.384 14.751 1.00 98.12 87 ASN A C 1
ATOM 715 O O . ASN A 1 87 ? -5.827 7.743 15.928 1.00 98.12 87 ASN A O 1
ATOM 719 N N . ILE A 1 88 ? -6.918 6.695 14.256 1.00 96.88 88 ILE A N 1
ATOM 720 C CA . ILE A 1 88 ? -8.039 6.226 15.083 1.00 96.88 88 ILE A CA 1
ATOM 721 C C . ILE A 1 88 ? -7.520 5.255 16.149 1.00 96.88 88 ILE A C 1
ATOM 723 O O . ILE A 1 88 ? -7.738 5.484 17.339 1.00 96.88 88 ILE A O 1
ATOM 727 N N . LEU A 1 89 ? -6.785 4.215 15.742 1.00 96.44 89 LEU A N 1
ATOM 728 C CA . LEU A 1 89 ? -6.253 3.207 16.664 1.00 96.44 89 LEU A CA 1
ATOM 729 C C . LEU A 1 89 ? -5.300 3.819 17.691 1.00 96.44 89 LEU A C 1
ATOM 731 O O . LEU A 1 89 ? -5.459 3.602 18.889 1.00 96.44 89 LEU A O 1
ATOM 735 N N . HIS A 1 90 ? -4.352 4.641 17.245 1.00 96.56 90 HIS A N 1
ATOM 736 C CA . HIS A 1 90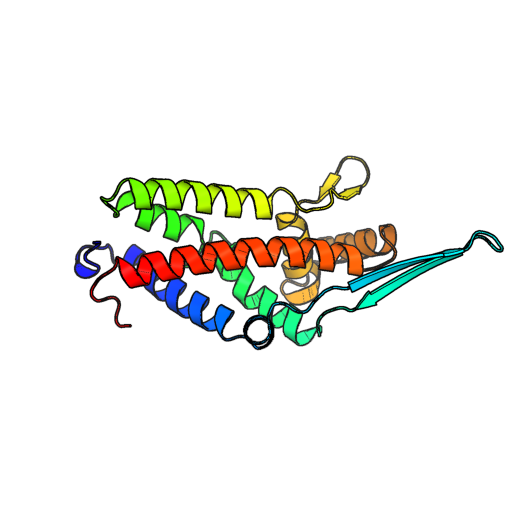 ? -3.371 5.273 18.121 1.00 96.56 90 HIS A CA 1
ATOM 737 C C . HIS A 1 90 ? -4.033 6.169 19.178 1.00 96.56 90 HIS A C 1
ATOM 739 O O . HIS A 1 90 ? -3.591 6.204 20.325 1.00 96.56 90 HIS A O 1
ATOM 745 N N . ARG A 1 91 ? -5.113 6.877 18.822 1.00 96.38 91 ARG A N 1
ATOM 746 C CA . ARG A 1 91 ? -5.872 7.707 19.769 1.00 96.38 91 ARG A CA 1
ATOM 747 C C . ARG A 1 91 ? -6.683 6.876 20.764 1.00 96.38 91 ARG A C 1
ATOM 749 O O . ARG A 1 91 ? -6.810 7.287 21.912 1.00 96.38 91 ARG A O 1
ATOM 756 N N . LYS A 1 92 ? -7.269 5.761 20.322 1.00 95.00 92 LYS A N 1
ATOM 757 C CA . LYS A 1 92 ? -8.268 5.002 21.094 1.00 95.00 92 LYS A CA 1
ATOM 758 C C . LYS A 1 92 ? -7.680 3.841 21.902 1.00 95.00 92 LYS A C 1
ATOM 760 O O . LYS A 1 92 ? -8.309 3.400 22.858 1.00 95.00 92 LYS A O 1
ATOM 765 N N . LEU A 1 93 ? -6.501 3.333 21.547 1.00 93.06 93 LEU A N 1
ATOM 766 C CA . LEU A 1 93 ? -5.816 2.312 22.342 1.00 93.06 93 LEU A CA 1
ATOM 767 C C . LEU A 1 93 ? -5.258 2.916 23.635 1.00 93.06 93 LEU A C 1
ATOM 769 O O . LEU A 1 93 ? -4.653 3.985 23.624 1.00 93.06 93 LEU A O 1
ATOM 773 N N . ASN A 1 94 ? -5.407 2.199 24.748 1.00 91.75 94 ASN A N 1
ATOM 774 C CA . ASN A 1 94 ? -4.837 2.597 26.040 1.00 91.75 94 ASN A CA 1
ATOM 775 C C . ASN A 1 94 ? -3.504 1.897 26.334 1.00 91.75 94 ASN A C 1
ATOM 777 O O . ASN A 1 94 ? -2.676 2.437 27.059 1.00 91.75 94 ASN A O 1
ATOM 781 N N . ASP A 1 95 ? -3.281 0.728 25.735 1.00 94.38 95 ASP A N 1
ATOM 782 C CA . ASP A 1 95 ? -2.065 -0.057 25.917 1.00 94.38 95 ASP A CA 1
ATOM 783 C C . ASP A 1 95 ? -0.861 0.622 25.238 1.00 94.38 95 ASP A C 1
ATOM 785 O O . ASP A 1 95 ? -0.868 0.885 24.029 1.00 94.38 95 ASP A O 1
ATOM 789 N N . LYS A 1 96 ? 0.177 0.906 26.033 1.00 95.44 96 LYS A N 1
ATOM 790 C CA . LYS A 1 96 ? 1.410 1.547 25.570 1.00 95.44 96 LYS A CA 1
ATOM 791 C C . LYS A 1 96 ? 2.195 0.660 24.601 1.00 95.44 96 LYS A C 1
ATOM 793 O O . LYS A 1 96 ? 2.651 1.164 23.580 1.00 95.44 96 LYS A O 1
ATOM 798 N N . ALA A 1 97 ? 2.306 -0.640 24.863 1.00 95.69 97 ALA A N 1
ATOM 799 C CA . ALA A 1 97 ? 3.035 -1.559 23.994 1.00 95.69 97 ALA A CA 1
ATOM 800 C C . ALA A 1 97 ? 2.372 -1.659 22.610 1.00 95.69 97 ALA A C 1
ATOM 802 O O . ALA A 1 97 ? 3.057 -1.666 21.583 1.00 95.69 97 ALA A O 1
ATOM 803 N N . LEU A 1 98 ? 1.035 -1.656 22.556 1.00 95.44 98 LEU A N 1
ATOM 804 C CA . LEU A 1 98 ? 0.309 -1.619 21.281 1.00 95.44 98 LEU A CA 1
ATOM 805 C C . LEU A 1 98 ? 0.483 -0.283 20.546 1.00 95.44 98 LEU A C 1
ATOM 807 O O . LEU A 1 98 ? 0.606 -0.273 19.318 1.00 95.44 98 LEU A O 1
ATOM 811 N N . LYS A 1 99 ? 0.529 0.842 21.269 1.00 96.12 99 LYS A N 1
ATOM 812 C CA . LYS A 1 99 ? 0.849 2.156 20.687 1.00 96.12 99 LYS A CA 1
ATOM 813 C C . LYS A 1 99 ? 2.260 2.195 20.105 1.00 96.12 99 LYS A C 1
ATOM 815 O O . LYS A 1 99 ? 2.422 2.626 18.965 1.00 96.12 99 LYS A O 1
ATOM 820 N N . ASP A 1 100 ? 3.249 1.685 20.829 1.00 96.88 100 ASP A N 1
ATOM 821 C CA . ASP A 1 100 ? 4.638 1.623 20.364 1.00 96.88 100 ASP A CA 1
ATOM 822 C C . ASP A 1 100 ? 4.750 0.739 19.112 1.00 96.88 100 ASP A C 1
ATOM 824 O O . ASP A 1 100 ? 5.360 1.131 18.111 1.00 96.88 100 ASP A O 1
ATOM 828 N N . LYS A 1 101 ? 4.051 -0.406 19.096 1.00 96.44 101 LYS A N 1
ATOM 829 C CA . LYS A 1 101 ? 3.918 -1.256 17.904 1.00 96.44 101 LYS A CA 1
ATOM 830 C C . LYS A 1 101 ? 3.304 -0.491 16.729 1.00 96.44 101 LYS A C 1
ATOM 832 O O . LYS A 1 101 ? 3.834 -0.564 15.622 1.00 96.44 101 LYS A O 1
ATOM 837 N N . LEU A 1 102 ? 2.228 0.271 16.941 1.00 97.50 102 LEU A N 1
ATOM 838 C CA . LEU A 1 102 ? 1.629 1.099 15.890 1.00 97.50 102 LEU A CA 1
ATOM 839 C C . LEU A 1 102 ? 2.629 2.117 15.330 1.00 97.50 102 LEU A C 1
ATOM 841 O O . LEU A 1 102 ? 2.702 2.275 14.110 1.00 97.50 102 LEU A O 1
ATOM 845 N N . VAL A 1 103 ? 3.406 2.790 16.182 1.00 98.31 103 VAL A N 1
ATOM 846 C CA . VAL A 1 103 ? 4.425 3.764 15.750 1.00 98.31 103 VAL A CA 1
ATOM 847 C C . VAL A 1 103 ? 5.451 3.109 14.823 1.00 98.31 103 VAL A C 1
ATOM 849 O O . VAL A 1 103 ? 5.763 3.668 13.766 1.00 98.31 103 VAL A O 1
ATOM 852 N N . LEU A 1 104 ? 5.921 1.903 15.160 1.00 98.06 104 LEU A N 1
ATOM 853 C CA . LEU A 1 104 ? 6.825 1.130 14.302 1.00 98.06 104 LEU A CA 1
ATOM 854 C C . LEU A 1 104 ? 6.176 0.785 12.956 1.00 98.06 104 LEU A C 1
ATOM 856 O O . LEU A 1 104 ? 6.783 1.005 11.909 1.00 98.06 104 LEU A O 1
ATOM 860 N N . VAL A 1 105 ? 4.921 0.328 12.967 1.00 97.94 105 VAL A N 1
ATOM 861 C CA . VAL A 1 105 ? 4.185 -0.033 11.744 1.00 97.94 105 VAL A CA 1
ATOM 862 C C . VAL A 1 105 ? 3.960 1.186 10.846 1.00 97.94 105 VAL A C 1
ATOM 864 O O . VAL A 1 105 ? 4.128 1.099 9.630 1.00 97.94 105 VAL A O 1
ATOM 867 N N . ARG A 1 106 ? 3.649 2.354 11.421 1.00 98.19 106 ARG A N 1
ATOM 868 C CA . ARG A 1 106 ? 3.549 3.615 10.671 1.00 98.19 106 ARG A CA 1
ATOM 869 C C . ARG A 1 106 ? 4.883 4.013 10.054 1.00 98.19 106 ARG A C 1
ATOM 871 O O . ARG A 1 106 ? 4.901 4.474 8.911 1.00 98.19 106 ARG A O 1
ATOM 878 N N . LYS A 1 107 ? 5.983 3.868 10.797 1.00 98.06 107 LYS A N 1
ATOM 879 C CA . LYS A 1 107 ? 7.330 4.159 10.294 1.00 98.06 107 LYS A CA 1
ATOM 880 C C . LYS A 1 107 ? 7.663 3.253 9.110 1.00 98.06 107 LYS A C 1
ATOM 882 O O . LYS A 1 107 ? 8.076 3.770 8.077 1.00 98.06 107 LYS A O 1
ATOM 887 N N . GLU A 1 108 ? 7.412 1.951 9.231 1.00 97.31 108 GLU A N 1
ATOM 888 C CA . GLU A 1 108 ? 7.647 0.968 8.167 1.00 97.31 108 GLU A CA 1
ATOM 889 C C . GLU A 1 108 ? 6.804 1.269 6.916 1.00 97.31 108 GLU A C 1
ATOM 891 O O . GLU A 1 108 ? 7.352 1.347 5.817 1.00 97.31 108 GLU A O 1
ATOM 896 N N . PHE A 1 109 ? 5.506 1.559 7.075 1.00 97.56 109 PHE A N 1
ATOM 897 C CA . PHE A 1 109 ? 4.624 1.934 5.962 1.00 97.56 109 PHE A CA 1
ATOM 898 C C . PHE A 1 109 ? 5.100 3.214 5.257 1.00 97.56 109 PHE A C 1
ATOM 900 O O . PHE A 1 109 ? 5.161 3.287 4.029 1.00 97.56 109 PHE A O 1
ATOM 907 N N . SER A 1 110 ? 5.486 4.232 6.033 1.00 97.00 110 SER A N 1
ATOM 908 C CA . SER A 1 110 ? 6.017 5.490 5.497 1.00 97.00 110 SER A CA 1
ATOM 909 C C . SER A 1 110 ? 7.334 5.288 4.750 1.00 97.00 110 SER A C 1
ATOM 911 O O . SER A 1 110 ? 7.523 5.852 3.673 1.00 97.00 110 SER A O 1
ATOM 913 N N . GLN A 1 111 ? 8.236 4.473 5.299 1.00 95.94 111 GLN A N 1
ATOM 914 C CA . GLN A 1 111 ? 9.517 4.151 4.677 1.00 95.94 111 GLN A CA 1
ATOM 915 C C . GLN A 1 111 ? 9.332 3.366 3.379 1.00 95.94 111 GLN A C 1
ATOM 917 O O . GLN A 1 111 ? 9.952 3.732 2.385 1.00 95.94 111 GLN A O 1
ATOM 922 N N . ALA A 1 112 ? 8.439 2.373 3.350 1.00 95.38 112 ALA A N 1
ATOM 923 C CA . ALA A 1 112 ? 8.145 1.589 2.151 1.00 95.38 112 ALA A CA 1
ATOM 924 C C . ALA A 1 112 ? 7.698 2.464 0.970 1.00 95.38 112 ALA A C 1
ATOM 926 O O . ALA A 1 112 ? 8.092 2.217 -0.164 1.00 95.38 112 ALA A O 1
ATOM 927 N N . LEU A 1 113 ? 6.928 3.524 1.233 1.00 95.12 113 LEU A N 1
ATOM 928 C CA . LEU A 1 113 ? 6.490 4.475 0.206 1.00 95.12 113 LEU A CA 1
ATOM 929 C C . LEU A 1 113 ? 7.583 5.464 -0.233 1.00 95.12 113 LEU A C 1
ATOM 931 O O . LEU A 1 113 ? 7.508 6.004 -1.336 1.00 95.12 113 LEU A O 1
ATOM 935 N N . LYS A 1 114 ? 8.579 5.733 0.617 1.00 94.06 114 LYS A N 1
ATOM 936 C CA . LYS A 1 114 ? 9.632 6.731 0.362 1.00 94.06 114 LYS A CA 1
ATOM 937 C C . LYS A 1 114 ? 10.889 6.137 -0.261 1.00 94.06 114 LYS A C 1
ATOM 939 O O . LYS A 1 114 ? 11.535 6.809 -1.061 1.00 94.06 114 LYS A O 1
ATOM 944 N N . GLN A 1 115 ? 11.248 4.916 0.121 1.00 90.12 115 GLN A N 1
ATOM 945 C CA . GLN A 1 115 ? 12.515 4.295 -0.240 1.00 90.12 115 GLN A CA 1
ATOM 946 C C . GLN A 1 115 ? 12.310 2.826 -0.610 1.00 90.12 115 GLN A C 1
ATOM 948 O O . GLN A 1 115 ? 11.852 2.019 0.201 1.00 90.12 115 GLN A O 1
ATOM 953 N N . GLY A 1 116 ? 12.661 2.507 -1.855 1.00 84.62 116 GLY A N 1
ATOM 954 C CA . GLY A 1 116 ? 12.729 1.143 -2.362 1.00 84.62 116 GLY A CA 1
ATOM 955 C C . GLY A 1 116 ? 14.089 0.497 -2.080 1.00 84.62 116 GLY A C 1
ATOM 956 O O . GLY A 1 116 ? 14.979 1.152 -1.532 1.00 84.62 116 GLY A O 1
ATOM 957 N N . PRO A 1 117 ? 14.259 -0.780 -2.458 1.00 81.50 117 PRO A N 1
ATOM 958 C CA . PRO A 1 117 ? 15.566 -1.444 -2.428 1.00 81.50 117 PRO A CA 1
ATOM 959 C C . PRO A 1 117 ? 16.580 -0.754 -3.356 1.00 81.50 117 PRO A C 1
ATOM 961 O O . PRO A 1 117 ? 17.769 -0.736 -3.064 1.00 81.50 117 PRO A O 1
ATOM 964 N N . ILE A 1 118 ? 16.087 -0.140 -4.434 1.00 83.38 118 ILE A N 1
ATOM 965 C CA . ILE A 1 118 ? 16.857 0.580 -5.445 1.00 83.38 118 ILE A CA 1
ATOM 966 C C . ILE A 1 118 ? 16.350 2.026 -5.485 1.00 83.38 118 ILE A C 1
ATOM 968 O O . ILE A 1 118 ? 15.151 2.283 -5.328 1.00 83.38 118 ILE A O 1
ATOM 972 N N . SER A 1 119 ? 17.266 2.983 -5.649 1.00 85.25 119 SER A N 1
ATOM 973 C CA . SER A 1 119 ? 16.923 4.387 -5.897 1.00 85.25 119 SER A CA 1
ATOM 974 C C . SER A 1 119 ? 17.052 4.680 -7.382 1.00 85.25 119 SER A C 1
ATOM 976 O O . SER A 1 119 ? 18.136 4.542 -7.934 1.00 85.25 119 SER A O 1
ATOM 978 N N . ILE A 1 120 ? 15.963 5.128 -7.997 1.00 87.25 120 ILE A N 1
ATOM 979 C CA . ILE A 1 120 ? 15.951 5.554 -9.394 1.00 87.25 120 ILE A CA 1
ATOM 980 C C . ILE A 1 120 ? 16.063 7.076 -9.437 1.00 87.25 120 ILE A C 1
ATOM 982 O O . ILE A 1 120 ? 15.291 7.792 -8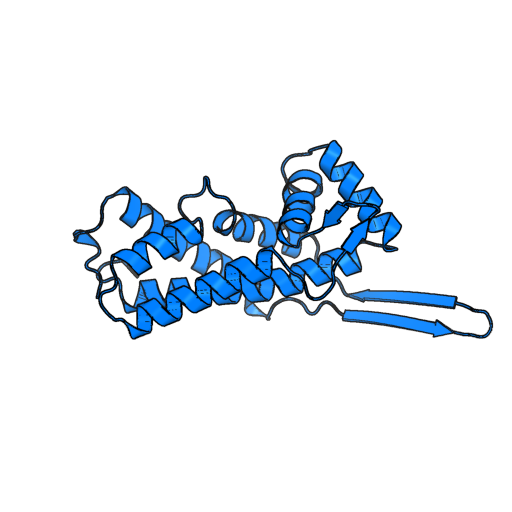.784 1.00 87.25 120 ILE A O 1
ATOM 986 N N . ILE A 1 121 ? 17.042 7.561 -10.196 1.00 87.81 121 ILE A N 1
ATOM 987 C CA . ILE A 1 121 ? 17.306 8.981 -10.415 1.00 87.81 121 ILE A CA 1
ATOM 988 C C . ILE A 1 121 ? 17.459 9.185 -11.923 1.00 87.81 121 ILE A C 1
ATOM 990 O O . ILE A 1 121 ? 18.347 8.589 -12.523 1.00 87.81 121 ILE A O 1
ATOM 994 N N . ASN A 1 122 ? 16.610 10.024 -12.517 1.00 82.94 122 ASN A N 1
ATOM 995 C CA . ASN A 1 122 ? 16.749 10.465 -13.906 1.00 82.94 122 ASN A CA 1
ATOM 996 C C . ASN A 1 122 ? 16.988 11.982 -13.900 1.00 82.94 122 ASN A C 1
ATOM 998 O O . ASN A 1 122 ? 16.107 12.759 -13.514 1.00 82.94 122 ASN A O 1
ATOM 1002 N N . GLY A 1 123 ? 18.216 12.396 -14.223 1.00 86.12 123 GLY A N 1
ATOM 1003 C CA . GLY A 1 123 ? 18.671 13.775 -14.049 1.00 86.12 123 GLY A CA 1
ATOM 1004 C C . GLY A 1 123 ? 18.576 14.224 -12.586 1.00 86.12 123 GLY A C 1
ATOM 1005 O O . GLY A 1 123 ? 19.234 13.671 -11.707 1.00 86.12 123 GLY A O 1
ATOM 1006 N N . THR A 1 124 ? 17.741 15.227 -12.311 1.00 85.75 124 THR A N 1
ATOM 1007 C CA . THR A 1 124 ? 17.487 15.743 -10.951 1.00 85.75 124 THR A CA 1
ATOM 1008 C C . THR A 1 124 ? 16.262 15.115 -10.281 1.00 85.75 124 THR A C 1
ATOM 1010 O O . THR A 1 124 ? 16.017 15.348 -9.092 1.00 85.75 124 THR A O 1
ATOM 1013 N N . LYS A 1 125 ? 15.478 14.312 -11.011 1.00 89.81 125 LYS A N 1
ATOM 1014 C CA . LYS A 1 125 ? 14.224 13.738 -10.520 1.00 89.81 125 LYS A CA 1
ATOM 1015 C C . LYS A 1 125 ? 14.480 12.395 -9.845 1.00 89.81 125 LYS A C 1
ATOM 1017 O O . LYS A 1 125 ? 14.996 11.461 -10.454 1.00 89.81 125 LYS A O 1
ATOM 1022 N N . LYS A 1 126 ? 14.085 12.290 -8.573 1.00 91.12 126 LYS A N 1
ATOM 1023 C CA . LYS A 1 126 ? 14.127 11.042 -7.800 1.00 91.12 126 LYS A CA 1
ATOM 1024 C C . LYS A 1 126 ? 12.764 10.357 -7.816 1.00 91.12 126 LYS A C 1
ATOM 1026 O O . LYS A 1 126 ? 11.771 10.935 -7.373 1.00 91.12 126 LYS A O 1
ATOM 1031 N N . TYR A 1 127 ? 12.743 9.094 -8.223 1.00 93.00 127 TYR A N 1
ATOM 1032 C CA . TYR A 1 127 ? 11.529 8.290 -8.294 1.00 93.00 127 TYR A CA 1
ATOM 1033 C C . TYR A 1 127 ? 11.392 7.467 -7.015 1.00 93.00 127 TYR A C 1
ATOM 1035 O O . TYR A 1 127 ? 12.177 6.565 -6.724 1.00 93.00 127 TYR A O 1
ATOM 1043 N N . THR A 1 128 ? 10.401 7.823 -6.200 1.00 94.06 128 THR A N 1
ATOM 1044 C CA . THR A 1 128 ? 10.062 7.069 -4.984 1.00 94.06 128 THR A CA 1
ATOM 1045 C C . THR A 1 128 ? 9.105 5.924 -5.317 1.00 94.06 128 THR A C 1
ATOM 1047 O O . THR A 1 128 ? 8.348 6.043 -6.282 1.00 94.06 128 THR A O 1
ATOM 1050 N N . PRO A 1 129 ? 9.029 4.859 -4.497 1.00 94.06 129 PRO A N 1
ATOM 1051 C CA . PRO A 1 129 ? 8.035 3.804 -4.693 1.00 94.06 129 PRO A CA 1
ATOM 1052 C C . PRO A 1 129 ? 6.600 4.335 -4.773 1.00 94.06 129 PRO A C 1
ATOM 1054 O O . PRO A 1 129 ? 5.835 3.916 -5.636 1.00 94.06 129 PRO A O 1
ATOM 1057 N N . LYS A 1 130 ? 6.241 5.322 -3.936 1.00 93.94 130 LYS A N 1
ATOM 1058 C CA . LYS A 1 130 ? 4.933 5.993 -4.011 1.00 93.94 130 LYS A CA 1
ATOM 1059 C C . LYS A 1 130 ? 4.689 6.617 -5.384 1.00 93.94 130 LYS A C 1
ATOM 1061 O O . LYS A 1 130 ? 3.571 6.554 -5.885 1.00 93.94 130 LYS A O 1
ATOM 1066 N N . TYR A 1 131 ? 5.711 7.239 -5.964 1.00 93.69 131 TYR A N 1
ATOM 1067 C CA . TYR A 1 131 ? 5.602 7.871 -7.270 1.00 93.69 131 TYR A CA 1
ATOM 1068 C C . TYR A 1 131 ? 5.489 6.838 -8.395 1.00 93.69 131 TYR A C 1
ATOM 1070 O O . TYR A 1 131 ? 4.617 6.975 -9.240 1.00 93.69 131 TYR A O 1
ATOM 1078 N N . ILE A 1 132 ? 6.268 5.755 -8.347 1.00 93.81 132 ILE A N 1
ATOM 1079 C CA . ILE A 1 132 ? 6.173 4.646 -9.314 1.00 93.81 132 ILE A CA 1
ATOM 1080 C C . ILE A 1 132 ? 4.778 4.005 -9.273 1.00 93.81 132 ILE A C 1
ATOM 1082 O O . ILE A 1 132 ? 4.142 3.838 -10.308 1.00 93.81 132 ILE A O 1
ATOM 1086 N N . ILE A 1 133 ? 4.237 3.741 -8.076 1.00 92.75 133 ILE A N 1
ATOM 1087 C CA . ILE A 1 133 ? 2.844 3.290 -7.908 1.00 92.75 133 ILE A CA 1
ATOM 1088 C C . ILE A 1 133 ? 1.876 4.281 -8.568 1.00 92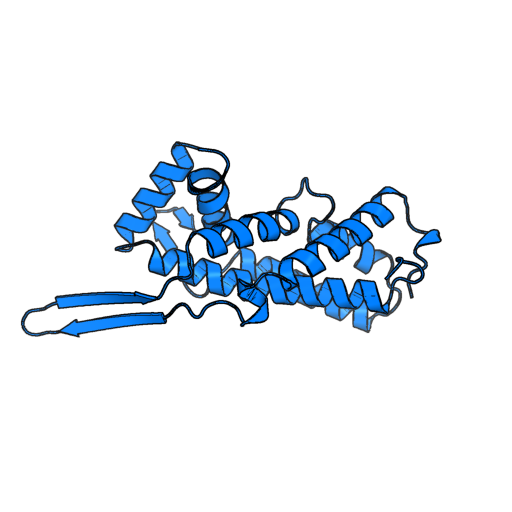.75 133 ILE A C 1
ATOM 1090 O O . ILE A 1 133 ? 0.934 3.880 -9.244 1.00 92.75 133 ILE A O 1
ATOM 1094 N N . ASN A 1 134 ? 2.099 5.582 -8.381 1.00 92.81 134 ASN A N 1
ATOM 1095 C CA . ASN A 1 134 ? 1.265 6.626 -8.963 1.00 92.81 134 ASN A CA 1
ATOM 1096 C C . ASN A 1 134 ? 1.346 6.669 -10.500 1.00 92.81 134 ASN A C 1
ATOM 1098 O O . ASN A 1 134 ? 0.324 6.943 -11.127 1.00 92.81 134 ASN A O 1
ATOM 1102 N N . LEU A 1 135 ? 2.508 6.387 -11.095 1.00 94.06 135 LEU A N 1
ATOM 1103 C CA . LEU A 1 135 ? 2.664 6.255 -12.546 1.00 94.06 135 LEU A CA 1
ATOM 1104 C C . LEU A 1 135 ? 1.860 5.062 -13.074 1.00 94.06 135 LEU A C 1
ATOM 1106 O O . LEU A 1 135 ? 1.026 5.246 -13.952 1.00 94.06 135 LEU A O 1
ATOM 1110 N N . TYR A 1 136 ? 1.990 3.876 -12.470 1.00 93.31 136 TYR A N 1
ATOM 1111 C CA . TYR A 1 136 ? 1.190 2.711 -12.873 1.00 93.31 136 TYR A CA 1
ATOM 1112 C C . TYR A 1 136 ? -0.316 2.955 -12.735 1.00 93.31 136 TYR A C 1
ATOM 1114 O O . TYR A 1 136 ? -1.091 2.683 -13.652 1.00 93.31 136 TYR A O 1
ATOM 1122 N N . LEU A 1 137 ? -0.750 3.492 -11.592 1.00 91.44 137 LEU A N 1
ATOM 1123 C CA . LEU A 1 137 ? -2.166 3.750 -11.351 1.00 91.44 137 LEU A CA 1
ATOM 1124 C C . LEU A 1 137 ? -2.718 4.791 -12.336 1.00 91.44 137 LEU A C 1
ATOM 1126 O O . LEU A 1 137 ? -3.749 4.573 -12.956 1.00 91.44 137 LEU A O 1
ATOM 1130 N N . 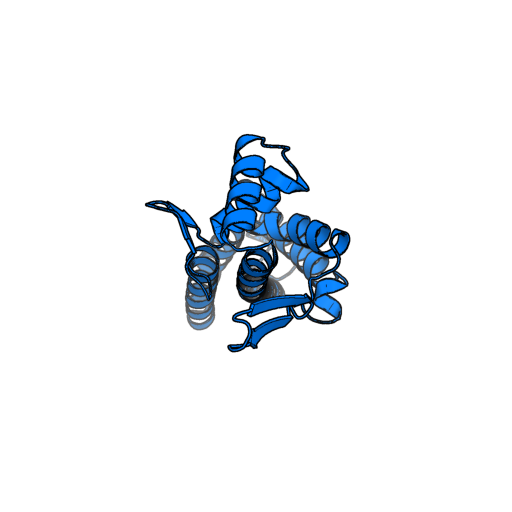ASN A 1 138 ? -2.076 5.941 -12.496 1.00 91.38 138 ASN A N 1
ATOM 1131 C CA . ASN A 1 138 ? -2.708 7.015 -13.264 1.00 91.38 138 ASN A CA 1
ATOM 1132 C C . ASN A 1 138 ? -2.323 7.003 -14.747 1.00 91.38 138 ASN A C 1
ATOM 1134 O O . ASN A 1 138 ? -3.170 7.338 -15.562 1.00 91.38 138 ASN A O 1
ATOM 1138 N N . GLY A 1 139 ? -1.103 6.587 -15.087 1.00 91.38 139 GLY A N 1
ATOM 1139 C CA . GLY A 1 139 ? -0.608 6.541 -16.464 1.00 91.38 139 GLY A CA 1
ATOM 1140 C C . GLY A 1 139 ? -0.955 5.254 -17.214 1.00 91.38 139 GLY A C 1
ATOM 1141 O O . GLY A 1 139 ? -1.220 5.316 -18.405 1.00 91.38 139 GLY A O 1
ATOM 1142 N N . ARG A 1 140 ? -0.992 4.087 -16.544 1.00 91.06 140 ARG A N 1
ATOM 1143 C CA . ARG A 1 140 ? -1.235 2.798 -17.230 1.00 91.06 140 ARG A CA 1
ATOM 1144 C C . ARG A 1 140 ? -2.635 2.218 -17.024 1.00 91.06 140 ARG A C 1
ATOM 1146 O O . ARG A 1 140 ? -3.236 1.745 -17.980 1.00 91.06 140 ARG A O 1
ATOM 1153 N N . TYR A 1 141 ? -3.170 2.209 -15.799 1.00 89.44 141 TYR A N 1
ATOM 1154 C CA . TYR A 1 141 ? -4.333 1.350 -15.499 1.00 89.44 141 TYR A CA 1
ATOM 1155 C C . TYR A 1 141 ? -5.684 2.039 -15.270 1.00 89.44 141 TYR A C 1
ATOM 1157 O O . TYR A 1 141 ? -6.705 1.344 -15.359 1.00 89.44 141 TYR A O 1
ATOM 1165 N N . PHE A 1 142 ? -5.724 3.332 -14.915 1.00 78.88 142 PHE A N 1
ATOM 1166 C CA . PHE A 1 142 ? -6.968 3.967 -14.443 1.00 78.88 142 PHE A CA 1
ATOM 1167 C C . PHE A 1 142 ? -7.311 5.305 -15.082 1.00 78.88 142 PHE A C 1
ATOM 1169 O O . PHE A 1 142 ? -8.443 5.460 -15.523 1.00 78.88 142 PHE A O 1
ATOM 1176 N N . HIS A 1 143 ? -6.411 6.289 -15.026 1.00 71.31 143 HIS A N 1
ATOM 1177 C CA . HIS A 1 143 ? -6.789 7.688 -15.283 1.00 71.31 143 HIS A CA 1
ATOM 1178 C C . HIS A 1 143 ? -6.383 8.202 -16.660 1.00 71.31 143 HIS A C 1
ATOM 1180 O O . HIS A 1 143 ? -6.596 9.380 -16.912 1.00 71.31 143 HIS A O 1
ATOM 1186 N N . ASP A 1 144 ? -5.845 7.324 -17.516 1.00 76.38 144 ASP A N 1
ATOM 1187 C CA . ASP A 1 144 ? -5.322 7.638 -18.857 1.00 76.38 144 ASP A CA 1
ATOM 1188 C C . ASP A 1 144 ? -4.605 8.996 -18.898 1.00 76.38 144 ASP A C 1
ATOM 1190 O O . ASP A 1 144 ? -4.824 9.851 -19.753 1.00 76.38 144 ASP A O 1
ATOM 1194 N N . ASP A 1 145 ? -3.807 9.235 -17.857 1.00 93.38 145 ASP A N 1
ATOM 1195 C CA . ASP A 1 145 ? -3.102 10.484 -17.658 1.00 93.38 145 ASP A CA 1
ATOM 1196 C C . ASP A 1 145 ? -1.896 10.468 -18.591 1.00 93.38 145 ASP A C 1
ATOM 1198 O O . ASP A 1 145 ? -0.884 9.824 -18.301 1.00 93.38 145 ASP A O 1
ATOM 1202 N N . GLU A 1 146 ? -2.055 11.118 -19.743 1.00 94.19 146 GLU A N 1
ATOM 1203 C CA . GLU A 1 146 ? -1.099 11.057 -20.846 1.00 94.19 146 GLU A CA 1
ATOM 1204 C C . GLU A 1 146 ? 0.321 11.434 -20.406 1.00 94.19 146 GLU A C 1
ATOM 1206 O O . GLU A 1 146 ? 1.268 10.727 -20.740 1.00 94.19 146 GLU A O 1
ATOM 1211 N N . GLU A 1 147 ? 0.470 12.471 -19.577 1.00 94.94 147 GLU A N 1
ATOM 1212 C CA . GLU A 1 147 ? 1.772 12.889 -19.047 1.00 94.94 147 GLU A CA 1
ATOM 1213 C C . GLU A 1 147 ? 2.434 11.780 -18.216 1.00 94.94 147 GLU A C 1
ATOM 1215 O O . GLU A 1 147 ? 3.615 11.481 -18.392 1.00 94.94 147 GLU A O 1
ATOM 1220 N N . LYS A 1 148 ? 1.681 11.124 -17.323 1.00 95.12 148 LYS A N 1
ATOM 1221 C CA . LYS A 1 148 ? 2.213 10.021 -16.500 1.00 95.12 148 LYS A CA 1
ATOM 1222 C C . LYS A 1 148 ? 2.470 8.759 -17.306 1.00 95.12 148 LYS A C 1
ATOM 1224 O O . LYS A 1 148 ? 3.333 7.976 -16.915 1.00 95.12 148 LYS A O 1
ATOM 1229 N N . ARG A 1 149 ? 1.712 8.536 -18.379 1.00 95.19 149 ARG A N 1
ATOM 1230 C CA . ARG A 1 149 ? 1.932 7.423 -19.304 1.00 95.19 149 ARG A CA 1
ATOM 1231 C C . ARG A 1 149 ? 3.254 7.599 -20.042 1.00 95.19 149 ARG A C 1
ATOM 1233 O O . ARG A 1 149 ? 4.086 6.702 -19.966 1.00 95.19 149 ARG A O 1
ATOM 1240 N N . ILE A 1 150 ? 3.468 8.769 -20.647 1.00 95.12 150 ILE A N 1
ATOM 1241 C CA . ILE A 1 150 ? 4.723 9.115 -21.331 1.00 95.12 150 ILE A CA 1
ATOM 1242 C C . ILE A 1 150 ? 5.895 8.994 -20.358 1.00 95.12 150 ILE A C 1
ATOM 1244 O O . ILE A 1 150 ? 6.878 8.327 -20.658 1.00 95.12 150 ILE A O 1
ATOM 1248 N N . GLU A 1 151 ? 5.768 9.550 -19.152 1.00 95.25 151 GLU A N 1
ATOM 1249 C CA . GLU A 1 151 ? 6.837 9.464 -18.158 1.00 95.25 151 GLU A CA 1
ATOM 1250 C C . GLU A 1 151 ? 7.145 8.018 -17.730 1.00 95.25 151 GLU A C 1
ATOM 1252 O O . GLU A 1 151 ? 8.307 7.669 -17.513 1.00 95.25 151 GLU A O 1
ATOM 1257 N N . LEU A 1 152 ? 6.123 7.167 -17.585 1.00 94.50 152 LEU A N 1
ATOM 1258 C CA . LEU A 1 152 ? 6.325 5.752 -17.277 1.00 94.50 152 LEU A CA 1
ATOM 1259 C C . LEU A 1 152 ? 7.060 5.042 -18.419 1.00 94.50 152 LEU A C 1
ATOM 1261 O O . LEU A 1 152 ? 8.020 4.327 -18.152 1.00 94.50 152 LEU A O 1
ATOM 1265 N N . GLU A 1 153 ? 6.642 5.266 -19.665 1.00 93.81 153 GLU A N 1
ATOM 1266 C CA . GLU A 1 153 ? 7.255 4.671 -20.858 1.00 93.81 153 GLU A CA 1
ATOM 1267 C C . GLU A 1 153 ? 8.713 5.122 -21.040 1.00 93.81 153 GLU A C 1
ATOM 1269 O O . GLU A 1 153 ? 9.588 4.293 -21.291 1.00 93.81 153 GLU A O 1
ATOM 1274 N N . GLU A 1 154 ? 9.010 6.409 -20.840 1.00 93.12 154 GLU A N 1
ATOM 1275 C CA . GLU A 1 154 ? 10.379 6.939 -20.861 1.00 93.12 154 GLU A CA 1
ATOM 1276 C C . GLU A 1 154 ? 11.247 6.307 -19.770 1.00 93.12 154 GLU A C 1
ATOM 1278 O O . GLU A 1 154 ? 12.410 5.961 -20.005 1.00 93.12 154 GLU A O 1
ATOM 1283 N N . LEU A 1 155 ? 10.687 6.141 -18.568 1.00 92.75 155 LEU A N 1
ATOM 1284 C CA . LEU A 1 155 ? 11.409 5.545 -17.457 1.00 92.75 155 LEU A CA 1
ATOM 1285 C C . LEU A 1 155 ? 11.711 4.067 -17.715 1.00 92.75 155 LEU A C 1
ATOM 1287 O O . LEU A 1 155 ? 12.847 3.643 -17.513 1.00 92.75 155 LEU A O 1
ATOM 1291 N N . GLU A 1 156 ? 10.730 3.307 -18.196 1.00 92.19 156 GLU A N 1
ATOM 1292 C CA . GLU A 1 156 ? 10.908 1.906 -18.586 1.00 92.19 156 GLU A CA 1
ATOM 1293 C C . GLU A 1 156 ? 11.938 1.774 -19.707 1.00 92.19 156 GLU A C 1
ATOM 1295 O O . GLU A 1 156 ? 12.862 0.970 -19.606 1.00 92.19 156 GLU A O 1
ATOM 1300 N N . HIS A 1 157 ? 11.862 2.626 -20.730 1.00 90.25 157 HIS A N 1
ATOM 1301 C CA . HIS A 1 157 ? 12.847 2.640 -21.806 1.00 90.25 157 HIS A CA 1
ATOM 1302 C C . HIS A 1 157 ? 14.264 2.908 -21.281 1.00 90.25 157 HIS A C 1
ATOM 1304 O O . HIS A 1 157 ? 15.204 2.211 -21.658 1.00 90.25 157 HIS A O 1
ATOM 1310 N N . SER A 1 158 ? 14.421 3.867 -20.361 1.00 88.00 158 SER A N 1
ATOM 1311 C CA . SER A 1 158 ? 15.725 4.204 -19.772 1.00 88.00 158 SER A CA 1
ATOM 1312 C C . SER A 1 158 ? 16.328 3.091 -18.908 1.00 88.00 158 SER A C 1
ATOM 1314 O O . SER A 1 158 ? 17.546 3.041 -18.742 1.00 88.00 158 SER A O 1
ATOM 1316 N N . LEU A 1 159 ? 15.487 2.209 -18.363 1.00 85.56 159 LEU A N 1
ATOM 1317 C CA . LEU A 1 159 ? 15.893 1.071 -17.536 1.00 85.56 159 LEU A CA 1
ATOM 1318 C C . LEU A 1 159 ? 16.050 -0.225 -18.341 1.00 85.56 159 LEU A C 1
ATOM 1320 O O . LEU A 1 159 ? 16.517 -1.215 -17.793 1.00 85.56 159 LEU A O 1
ATOM 1324 N N . GLY A 1 160 ? 15.704 -0.217 -19.632 1.00 83.50 160 GLY A N 1
ATOM 1325 C CA . GLY A 1 160 ? 15.719 -1.412 -20.476 1.00 83.50 160 GLY A CA 1
ATOM 1326 C C . GLY A 1 160 ? 14.462 -2.282 -20.356 1.00 83.50 160 GLY A C 1
ATOM 1327 O O . GLY A 1 160 ? 14.440 -3.382 -20.904 1.00 83.50 160 GLY A O 1
ATOM 1328 N N . GLY A 1 161 ? 13.408 -1.800 -19.690 1.00 86.81 161 GLY A N 1
ATOM 1329 C CA . GLY A 1 161 ? 12.128 -2.490 -19.555 1.00 86.81 161 GLY A CA 1
ATOM 1330 C C . GLY A 1 161 ? 11.321 -2.089 -18.316 1.00 86.81 161 GLY A C 1
ATOM 1331 O O . GLY A 1 161 ? 11.645 -1.154 -17.587 1.00 86.81 161 GLY A O 1
ATOM 1332 N N . GLU A 1 162 ? 10.228 -2.818 -18.074 1.00 89.56 162 GLU A N 1
ATOM 1333 C CA . GLU A 1 162 ? 9.349 -2.609 -16.910 1.00 89.56 162 GLU A CA 1
ATOM 1334 C C . GLU A 1 162 ? 9.735 -3.438 -15.674 1.00 89.56 162 GLU A C 1
ATOM 1336 O O . GLU A 1 162 ? 9.145 -3.283 -14.598 1.00 89.56 162 GLU A O 1
ATOM 1341 N N . ALA A 1 163 ? 10.710 -4.338 -15.805 1.00 87.69 163 ALA A N 1
ATOM 1342 C CA . ALA A 1 163 ? 10.993 -5.351 -14.800 1.00 87.69 163 ALA A CA 1
ATOM 1343 C C . ALA A 1 163 ? 11.543 -4.755 -13.497 1.00 87.69 163 ALA A C 1
ATOM 1345 O O . ALA A 1 163 ? 11.101 -5.118 -12.404 1.00 87.69 163 ALA A O 1
ATOM 1346 N N . GLU A 1 164 ? 12.432 -3.775 -13.600 1.00 86.38 164 GLU A N 1
ATOM 1347 C CA . GLU A 1 164 ? 13.046 -3.053 -12.487 1.00 86.38 164 GLU A CA 1
ATOM 1348 C C . GLU A 1 164 ? 11.990 -2.260 -11.706 1.00 86.38 164 GLU A C 1
ATOM 1350 O O . GLU A 1 164 ? 11.972 -2.255 -10.468 1.00 86.38 164 GLU A O 1
ATOM 1355 N N . LEU A 1 165 ? 11.059 -1.620 -12.421 1.00 89.88 165 LEU A N 1
ATOM 1356 C CA . LEU A 1 165 ? 9.957 -0.873 -11.815 1.00 89.88 165 LEU A CA 1
ATOM 1357 C C . LEU A 1 165 ? 8.978 -1.808 -11.101 1.00 89.88 165 LEU A C 1
ATOM 1359 O O . LEU A 1 165 ? 8.607 -1.544 -9.948 1.00 89.88 165 LEU A O 1
ATOM 1363 N N . LYS A 1 166 ? 8.605 -2.924 -11.738 1.00 89.50 166 LYS A N 1
ATOM 1364 C CA . LYS A 1 166 ? 7.757 -3.961 -11.133 1.00 89.50 166 LYS A CA 1
ATOM 1365 C C . LYS A 1 166 ? 8.443 -4.622 -9.931 1.00 89.50 166 LYS A C 1
ATOM 1367 O O . LYS A 1 166 ? 7.770 -4.882 -8.931 1.00 89.50 166 LYS A O 1
ATOM 1372 N N . PHE A 1 167 ? 9.764 -4.804 -9.947 1.00 87.38 167 PHE A N 1
ATOM 1373 C CA . PHE A 1 167 ? 10.540 -5.284 -8.797 1.00 87.38 167 PHE A CA 1
ATOM 1374 C C . PHE A 1 167 ? 10.490 -4.310 -7.610 1.00 87.38 167 PHE A C 1
ATOM 1376 O O . PHE A 1 167 ? 10.166 -4.703 -6.483 1.00 87.38 167 PHE A O 1
ATOM 1383 N N . ILE A 1 168 ? 10.733 -3.016 -7.848 1.00 88.56 168 ILE A N 1
ATOM 1384 C CA . ILE A 1 168 ? 10.626 -1.982 -6.804 1.00 88.56 168 ILE A CA 1
ATOM 1385 C C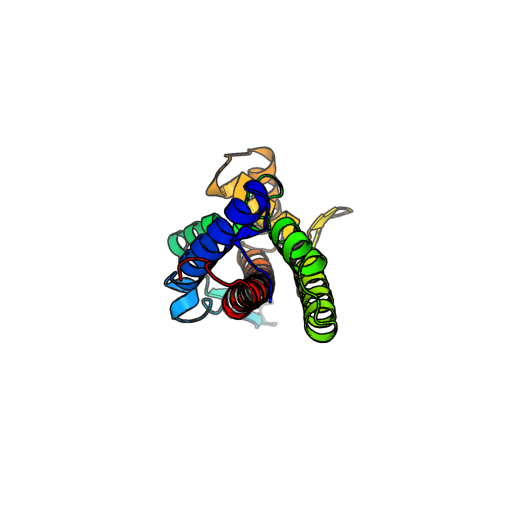 . ILE A 1 168 ? 9.210 -1.938 -6.233 1.00 88.56 168 ILE A C 1
ATOM 1387 O O . ILE A 1 168 ? 9.030 -1.838 -5.012 1.00 88.56 168 ILE A O 1
ATOM 1391 N N . PHE A 1 169 ? 8.205 -2.028 -7.104 1.00 89.44 169 PHE A N 1
ATOM 1392 C CA . PHE A 1 169 ? 6.817 -2.122 -6.687 1.00 89.44 169 PHE A CA 1
ATOM 1393 C C . PHE A 1 169 ? 6.582 -3.338 -5.794 1.00 89.44 169 PHE A C 1
ATOM 1395 O O . PHE A 1 169 ? 6.005 -3.186 -4.719 1.00 89.44 169 PHE A O 1
ATOM 1402 N N . HIS A 1 170 ? 7.029 -4.523 -6.205 1.00 88.31 170 HIS A N 1
ATOM 1403 C CA . HIS A 1 170 ? 6.828 -5.762 -5.461 1.00 88.31 170 HIS A CA 1
ATOM 1404 C C . HIS A 1 170 ? 7.407 -5.666 -4.044 1.00 88.31 170 HIS A C 1
ATOM 1406 O O . HIS A 1 170 ? 6.718 -5.961 -3.062 1.00 88.31 170 HIS A O 1
ATOM 1412 N N . GLU A 1 171 ? 8.634 -5.161 -3.911 1.00 88.19 171 GLU A N 1
ATOM 1413 C CA . GLU A 1 171 ? 9.272 -4.978 -2.605 1.00 88.19 171 GLU A CA 1
ATOM 1414 C C . GLU A 1 171 ? 8.559 -3.936 -1.735 1.00 88.19 171 GLU A C 1
ATOM 1416 O O . GLU A 1 171 ? 8.432 -4.107 -0.515 1.00 88.19 171 GLU A O 1
ATOM 1421 N N . CYS A 1 172 ? 8.043 -2.868 -2.346 1.00 92.00 172 CYS A N 1
ATOM 1422 C CA . CYS A 1 172 ? 7.193 -1.901 -1.659 1.00 92.00 172 CYS A CA 1
ATOM 1423 C C . CYS A 1 172 ? 5.893 -2.563 -1.178 1.00 92.00 172 CYS A C 1
ATOM 1425 O O . CYS A 1 172 ? 5.582 -2.534 0.016 1.00 92.00 172 CYS A O 1
ATOM 1427 N N . ALA A 1 173 ? 5.168 -3.215 -2.086 1.00 91.25 173 ALA A N 1
ATOM 1428 C CA . ALA A 1 173 ? 3.893 -3.872 -1.849 1.00 91.25 173 ALA A CA 1
ATOM 1429 C C . ALA A 1 173 ? 3.979 -4.881 -0.701 1.00 91.25 173 ALA A C 1
ATOM 1431 O O . ALA A 1 173 ? 3.133 -4.853 0.193 1.00 91.25 173 ALA A O 1
ATOM 1432 N N . ARG A 1 174 ? 5.037 -5.698 -0.653 1.00 91.25 174 ARG A N 1
ATOM 1433 C CA . ARG A 1 174 ? 5.288 -6.660 0.430 1.00 91.25 174 ARG A CA 1
ATOM 1434 C C . ARG A 1 174 ? 5.289 -6.002 1.811 1.00 91.25 174 ARG A C 1
ATOM 1436 O O . ARG A 1 174 ? 4.624 -6.484 2.732 1.00 91.25 174 ARG A O 1
ATOM 1443 N N . LYS A 1 175 ? 5.978 -4.866 1.951 1.00 94.38 175 LYS A N 1
ATOM 1444 C CA . LYS A 1 175 ? 6.011 -4.090 3.202 1.00 94.38 175 LYS A CA 1
ATOM 1445 C C . LYS A 1 175 ? 4.653 -3.457 3.511 1.00 94.38 175 LYS A C 1
ATOM 1447 O O . LYS A 1 175 ? 4.195 -3.523 4.650 1.00 94.38 175 LYS A O 1
ATOM 1452 N N . LEU A 1 176 ? 3.975 -2.897 2.506 1.00 95.88 176 LEU A N 1
ATOM 1453 C CA . LEU A 1 176 ? 2.651 -2.291 2.690 1.00 95.88 176 LEU A CA 1
ATOM 1454 C C . LEU A 1 176 ? 1.611 -3.320 3.147 1.00 95.88 176 LEU A C 1
ATOM 1456 O O . LEU A 1 176 ? 0.899 -3.065 4.117 1.00 95.88 176 LEU A O 1
ATOM 1460 N N . ILE A 1 177 ? 1.564 -4.495 2.512 1.00 95.19 177 ILE A N 1
ATOM 1461 C CA . ILE A 1 177 ? 0.662 -5.595 2.881 1.00 95.19 177 ILE A CA 1
ATOM 1462 C C . ILE A 1 177 ? 0.913 -6.029 4.321 1.00 95.19 177 ILE A C 1
ATOM 1464 O O . ILE A 1 177 ? -0.041 -6.168 5.084 1.00 95.19 177 ILE A O 1
ATOM 1468 N N . LYS A 1 178 ? 2.180 -6.190 4.724 1.00 95.31 178 LYS A N 1
ATOM 1469 C CA . LYS A 1 178 ? 2.535 -6.526 6.109 1.00 95.31 178 LYS A CA 1
ATOM 1470 C C . LYS A 1 178 ? 1.974 -5.496 7.093 1.00 95.31 178 LYS A C 1
ATOM 1472 O O . LYS A 1 178 ? 1.348 -5.868 8.084 1.00 95.31 178 LYS A O 1
ATOM 1477 N N . CYS A 1 179 ? 2.150 -4.205 6.823 1.00 97.81 179 CYS A N 1
ATOM 1478 C CA . CYS A 1 179 ? 1.611 -3.144 7.673 1.00 97.81 179 CYS A CA 1
ATOM 1479 C C . CYS A 1 179 ? 0.072 -3.143 7.713 1.00 97.81 179 CYS A C 1
ATOM 1481 O O . CYS A 1 179 ? -0.507 -3.003 8.791 1.00 97.81 179 CYS A O 1
ATOM 1483 N N . ILE A 1 180 ? -0.590 -3.330 6.565 1.00 97.81 180 ILE A N 1
ATOM 1484 C CA . ILE A 1 180 ? -2.056 -3.434 6.465 1.00 97.81 180 ILE A CA 1
ATOM 1485 C C . ILE A 1 180 ? -2.560 -4.632 7.277 1.00 97.81 180 ILE A C 1
ATOM 1487 O O . ILE A 1 180 ? -3.511 -4.497 8.046 1.00 97.81 180 ILE A O 1
ATOM 1491 N N . TYR A 1 181 ? -1.885 -5.777 7.168 1.00 95.94 181 TYR A N 1
ATOM 1492 C CA . TYR A 1 181 ? -2.190 -6.980 7.934 1.00 95.94 181 TYR A CA 1
ATOM 1493 C C . TYR A 1 181 ? -2.077 -6.747 9.440 1.00 95.94 181 TYR A C 1
ATOM 1495 O O . TYR A 1 181 ? -2.991 -7.102 10.182 1.00 95.94 181 TYR A O 1
ATOM 1503 N N . ILE A 1 182 ? -1.004 -6.100 9.900 1.00 96.75 182 ILE A N 1
ATOM 1504 C CA . ILE A 1 182 ? -0.827 -5.807 11.327 1.00 96.75 182 ILE A CA 1
ATOM 1505 C C . ILE A 1 182 ? -1.949 -4.898 11.845 1.00 96.75 182 ILE A C 1
ATOM 1507 O O . ILE A 1 182 ? -2.505 -5.177 12.905 1.00 96.75 182 ILE A O 1
ATOM 1511 N N . LEU A 1 183 ? -2.321 -3.844 11.109 1.00 97.31 183 LEU A N 1
ATOM 1512 C CA . LEU A 1 183 ? -3.448 -2.985 11.495 1.00 97.31 183 LEU A CA 1
ATOM 1513 C C . LEU A 1 183 ? -4.767 -3.758 11.520 1.00 97.31 183 LEU A C 1
ATOM 1515 O O . LEU A 1 183 ? -5.541 -3.596 12.459 1.00 97.31 183 LEU A O 1
ATOM 1519 N N . HIS A 1 184 ? -5.006 -4.617 10.528 1.00 96.56 184 HIS A N 1
ATOM 1520 C CA . HIS A 1 184 ? -6.195 -5.461 10.478 1.00 96.56 184 HIS A CA 1
ATOM 1521 C C . HIS A 1 184 ? -6.301 -6.374 11.710 1.00 96.56 184 HIS A C 1
ATOM 1523 O O . HIS A 1 184 ? -7.361 -6.418 12.334 1.00 96.56 184 HIS A O 1
ATOM 1529 N N . GLN A 1 185 ? -5.210 -7.039 12.110 1.00 95.31 185 GLN A N 1
ATOM 1530 C CA . GLN A 1 185 ? -5.204 -7.867 13.323 1.00 95.31 185 GLN A CA 1
ATOM 1531 C C . GLN A 1 185 ? -5.419 -7.029 14.584 1.00 95.31 185 GLN A C 1
ATOM 1533 O O . GLN A 1 185 ? -6.244 -7.388 15.416 1.00 95.31 185 GLN A O 1
ATOM 1538 N N . LEU A 1 186 ? -4.768 -5.866 14.695 1.00 95.00 186 LEU A N 1
ATOM 1539 C CA . LEU A 1 186 ? -4.965 -4.980 15.843 1.00 95.00 186 LEU A CA 1
ATOM 1540 C C . LEU A 1 186 ? -6.421 -4.523 15.975 1.00 95.00 186 LEU A C 1
ATOM 1542 O O . LEU A 1 186 ? -6.932 -4.490 17.092 1.00 95.00 186 LEU A O 1
ATOM 1546 N N . ILE A 1 187 ? -7.096 -4.205 14.865 1.00 95.06 187 ILE A N 1
ATOM 1547 C CA . ILE A 1 187 ? -8.530 -3.888 14.872 1.00 95.06 187 ILE A CA 1
ATOM 1548 C C . ILE A 1 187 ? -9.325 -5.100 15.357 1.00 95.06 187 ILE A C 1
ATOM 1550 O O . ILE A 1 187 ? -10.124 -4.970 16.280 1.00 95.06 187 ILE A O 1
ATOM 1554 N N . ARG A 1 188 ? -9.082 -6.275 14.770 1.00 93.81 188 ARG A N 1
ATOM 1555 C CA . ARG A 1 188 ? -9.807 -7.509 15.090 1.00 93.81 188 ARG A CA 1
ATOM 1556 C C . ARG A 1 188 ? -9.683 -7.916 16.558 1.00 93.81 188 ARG A C 1
ATOM 1558 O O . ARG A 1 188 ? -10.662 -8.346 17.152 1.00 93.81 188 ARG A O 1
ATOM 1565 N N . GLU A 1 189 ? -8.496 -7.775 17.132 1.00 92.25 189 GLU A N 1
ATOM 1566 C CA . GLU A 1 189 ? -8.199 -8.183 18.509 1.00 92.25 189 GLU A CA 1
ATOM 1567 C C . GLU A 1 189 ? -8.645 -7.153 19.551 1.00 92.25 189 GLU A C 1
ATOM 1569 O O . GLU A 1 189 ? -8.856 -7.502 20.709 1.00 92.25 189 GLU A O 1
ATOM 1574 N N . ASN A 1 190 ? -8.750 -5.872 19.177 1.00 90.06 190 ASN A N 1
ATOM 1575 C CA . ASN A 1 190 ? -8.930 -4.792 20.149 1.00 90.06 190 ASN A CA 1
ATOM 1576 C C . ASN A 1 190 ? -10.208 -3.984 19.970 1.00 90.06 190 ASN A C 1
ATOM 1578 O O . ASN A 1 190 ? -10.465 -3.134 20.821 1.00 90.06 190 ASN A O 1
ATOM 1582 N N . VAL A 1 191 ? -10.984 -4.196 18.909 1.00 87.81 191 VAL A N 1
ATOM 1583 C CA . VAL A 1 191 ? -12.250 -3.496 18.680 1.00 87.81 191 VAL A CA 1
ATOM 1584 C C . VAL A 1 191 ? -13.405 -4.474 18.852 1.00 87.81 191 VAL A C 1
ATOM 1586 O O . VAL A 1 191 ? -13.680 -5.303 17.987 1.00 87.81 191 VAL A O 1
ATOM 1589 N N . ASN A 1 192 ? -14.093 -4.359 19.985 1.00 82.31 192 ASN A N 1
ATOM 1590 C CA . ASN A 1 192 ? -15.238 -5.209 20.302 1.00 82.31 192 ASN A CA 1
ATOM 1591 C C . ASN A 1 192 ? -16.443 -4.828 19.441 1.00 82.31 192 ASN A C 1
ATOM 1593 O O . ASN A 1 192 ? -16.603 -3.660 19.105 1.00 82.31 192 ASN A O 1
ATOM 1597 N N . ASN A 1 193 ? -17.332 -5.782 19.154 1.00 74.50 193 ASN A N 1
ATOM 1598 C CA . ASN A 1 193 ? -18.584 -5.547 18.419 1.00 74.50 193 ASN A CA 1
ATOM 1599 C C . ASN A 1 193 ? -18.407 -5.054 16.969 1.00 74.50 193 ASN A C 1
ATOM 1601 O O . ASN A 1 193 ? -19.330 -4.469 16.408 1.00 74.50 193 ASN A O 1
ATOM 1605 N N . LEU A 1 194 ? -17.255 -5.304 16.332 1.00 75.38 194 LEU A N 1
ATOM 1606 C CA . LEU A 1 194 ? -17.037 -4.950 14.922 1.00 75.38 194 LEU A CA 1
ATOM 1607 C C . LEU A 1 194 ? -17.734 -5.903 13.917 1.00 75.38 194 LEU A C 1
ATOM 1609 O O . LEU A 1 194 ? -17.514 -5.778 12.719 1.00 75.38 194 LEU A O 1
ATOM 1613 N N . GLY A 1 195 ? -18.565 -6.847 14.380 1.00 60.88 195 GLY A N 1
ATOM 1614 C CA . GLY A 1 195 ? -19.343 -7.743 13.511 1.00 60.88 195 GLY A CA 1
ATOM 1615 C C . GLY A 1 195 ? -18.504 -8.726 12.683 1.00 60.88 195 GLY A C 1
ATOM 1616 O O . GLY A 1 195 ? -18.820 -8.952 11.518 1.00 60.88 195 GLY A O 1
ATOM 1617 N N . PHE A 1 196 ? -17.416 -9.256 13.255 1.00 56.03 196 PHE A N 1
ATOM 1618 C CA . PHE A 1 196 ? -16.584 -10.280 12.613 1.00 56.03 196 PHE A CA 1
ATOM 1619 C C . PHE A 1 196 ? -17.192 -11.675 12.658 1.00 56.03 196 PHE A C 1
ATOM 1621 O O . PHE A 1 196 ? -17.781 -12.018 13.707 1.00 56.03 196 PHE A O 1
#

pLDDT: mean 90.33, std 6.92, range [56.03, 98.31]